Protein AF-A0A518AVU5-F1 (afdb_monomer_lite)

Secondary structure (DSSP, 8-state):
--------SSS--HHHHHTT--TT-EEE-TTSSTT---EEE-EE--HHHHS-HHHHHHHHT--EEEEEEB-TT--SSS--BSS--EEPPHHHHHHHHHHHT-GGG-EE---S-PPPEEEEEEEEETTEEEEEEEETTTTEEEEE-SSS-EEEE-SSSHHHHHHHHHHH-TTTB-SSTT-SB-TTHHHHHHHHHT-

Sequence (195 aa):
MVYFMHPTAAGASTNDAMRFYNESSSVRFAILTGGGNKRFKMKRVSIEQILSGDTIAILSRASEGSCALLDPHDISRTPCLLTEERPLDQAMVRRMSRLLLDDDSWWYVMKQCLPKPTALMTLGSADGWATLRIGMPCSEWRLETDAERQWGFFDPVAGQVREVLKATFPEYASAHAKSLWKAGAISALRAARSR

Foldseek 3Di:
DADDPDPPDPDDQLLVVLVPDDQADWDADPPDDPPDRDTWRKHQDALVRFDPPLRLVFLVQFQWKWKFFFQQPDPDPDTHTLDPIFIADRVLSNLVSVLSNDSSQFIDTPDPDFRGFTMWMWTGDPSGIWIWTAGPPSQWIWIDDPDPIGIGGGPRCSQVVLVRQCVRPVVQQDPDSRHSGDPCSSVVSVVVVVD

Radius of gyration: 16.86 Å; chains: 1; bounding box: 37×40×42 Å

pLDDT: mean 73.97, std 20.89, range [25.22, 96.88]

Structure (mmCIF, N/CA/C/O backbone):
data_AF-A0A518AVU5-F1
#
_entry.id   AF-A0A518AVU5-F1
#
loop_
_atom_site.group_PDB
_atom_site.id
_atom_site.type_symbol
_atom_site.label_atom_id
_atom_site.label_alt_id
_atom_site.label_comp_id
_atom_site.label_asym_id
_atom_site.label_entity_id
_atom_site.label_seq_id
_atom_site.pdbx_PDB_ins_code
_atom_site.Cartn_x
_atom_site.Cartn_y
_atom_site.Cartn_z
_atom_site.occupancy
_atom_site.B_iso_or_equiv
_atom_site.auth_seq_id
_atom_site.auth_comp_id
_atom_site.auth_asym_id
_atom_site.auth_atom_id
_atom_site.pdbx_PDB_model_num
ATOM 1 N N . MET A 1 1 ? 6.406 -25.490 21.373 1.00 27.88 1 MET A N 1
ATOM 2 C CA . MET A 1 1 ? 5.713 -25.786 20.103 1.00 27.88 1 MET A CA 1
ATOM 3 C C . MET A 1 1 ? 6.239 -24.821 19.047 1.00 27.88 1 MET A C 1
ATOM 5 O O . MET A 1 1 ? 6.271 -23.625 19.306 1.00 27.88 1 MET A O 1
ATOM 9 N N . VAL A 1 2 ? 6.809 -25.341 17.959 1.00 25.22 2 VAL A N 1
ATOM 10 C CA . VAL A 1 2 ? 7.471 -24.568 16.894 1.00 25.22 2 VAL A CA 1
ATOM 11 C C . VAL A 1 2 ? 6.487 -24.470 15.737 1.00 25.22 2 VAL A C 1
ATOM 13 O O . VAL A 1 2 ? 6.106 -25.504 15.204 1.00 25.22 2 VAL A O 1
ATOM 16 N N . TYR A 1 3 ? 6.080 -23.262 15.358 1.00 31.98 3 TYR A N 1
ATOM 17 C CA . TYR A 1 3 ? 5.234 -23.059 14.185 1.00 31.98 3 TYR A CA 1
ATOM 18 C C . TYR A 1 3 ? 6.089 -22.512 13.046 1.00 31.98 3 TYR A C 1
ATOM 20 O O . TYR A 1 3 ? 6.727 -21.464 13.167 1.00 31.98 3 TYR A O 1
ATOM 28 N N . PHE A 1 4 ? 6.166 -23.283 11.966 1.00 28.83 4 PHE A N 1
ATOM 29 C CA . PHE A 1 4 ? 6.764 -22.864 10.708 1.00 28.83 4 PHE A CA 1
ATOM 30 C C . PHE A 1 4 ? 5.683 -22.144 9.904 1.00 28.83 4 PHE A C 1
ATOM 32 O O . PHE A 1 4 ? 4.618 -22.716 9.685 1.00 28.83 4 PHE A O 1
ATOM 39 N N . MET A 1 5 ? 5.949 -20.927 9.422 1.00 34.22 5 MET A N 1
ATOM 40 C CA . MET A 1 5 ? 5.129 -20.342 8.358 1.00 34.22 5 MET A CA 1
ATOM 41 C C . MET A 1 5 ? 5.478 -21.040 7.044 1.00 34.22 5 MET A C 1
ATOM 43 O O . MET A 1 5 ? 6.268 -20.553 6.237 1.00 34.22 5 MET A O 1
ATOM 47 N N . HIS A 1 6 ? 4.922 -22.234 6.862 1.00 29.69 6 HIS A N 1
ATOM 48 C CA . HIS A 1 6 ? 4.717 -22.766 5.530 1.00 29.69 6 HIS A CA 1
ATOM 49 C C . HIS A 1 6 ? 3.436 -22.131 4.989 1.00 29.69 6 HIS A C 1
ATOM 51 O O . HIS A 1 6 ? 2.421 -22.182 5.683 1.00 29.69 6 HIS A O 1
ATOM 57 N N . PRO A 1 7 ? 3.441 -21.550 3.777 1.00 31.81 7 PRO A N 1
ATOM 58 C CA . PRO A 1 7 ? 2.195 -21.334 3.063 1.00 31.81 7 PRO A CA 1
ATOM 59 C C . PRO A 1 7 ? 1.600 -22.725 2.841 1.00 31.81 7 PRO A C 1
ATOM 61 O O . PRO A 1 7 ? 2.098 -23.498 2.019 1.00 31.81 7 PRO A O 1
ATOM 64 N N . THR A 1 8 ? 0.620 -23.102 3.658 1.00 31.78 8 THR A N 1
ATOM 65 C CA . THR A 1 8 ? -0.134 -24.328 3.436 1.00 31.78 8 THR A CA 1
ATOM 66 C C . THR A 1 8 ? -0.848 -24.206 2.100 1.00 31.78 8 THR A C 1
ATOM 68 O O . THR A 1 8 ? -1.276 -23.129 1.683 1.00 31.78 8 THR A O 1
ATOM 71 N N . ALA A 1 9 ? -0.866 -25.330 1.394 1.00 33.09 9 ALA A N 1
ATOM 72 C CA . ALA A 1 9 ? -1.431 -25.485 0.072 1.00 33.09 9 ALA A CA 1
ATOM 73 C C . ALA A 1 9 ? -2.802 -24.801 -0.067 1.00 33.09 9 ALA A C 1
ATOM 75 O O . ALA A 1 9 ? -3.629 -24.877 0.834 1.00 33.09 9 ALA A O 1
ATOM 76 N N . ALA A 1 10 ? -2.993 -24.160 -1.221 1.00 34.16 10 ALA A N 1
ATOM 77 C CA . ALA A 1 10 ? -4.267 -23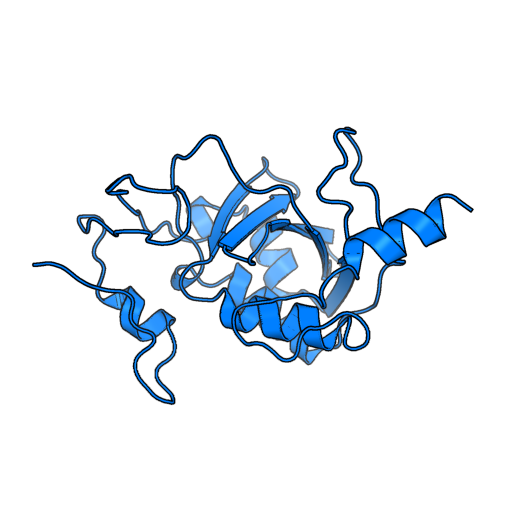.800 -1.839 1.00 34.16 10 ALA A CA 1
ATOM 78 C C . ALA A 1 10 ? -5.433 -23.467 -0.880 1.00 34.16 10 ALA A C 1
ATOM 80 O O . ALA A 1 10 ? -6.212 -24.336 -0.504 1.00 34.16 10 ALA A O 1
ATOM 81 N N . GLY A 1 11 ? -5.626 -22.175 -0.597 1.00 33.34 11 GLY A N 1
ATOM 82 C CA . GLY A 1 11 ? -6.967 -21.641 -0.322 1.00 33.34 11 GLY A CA 1
ATOM 83 C C . GLY A 1 11 ? -7.298 -21.221 1.111 1.00 33.34 11 GLY A C 1
ATOM 84 O O . GLY A 1 11 ? -8.369 -20.658 1.306 1.00 33.34 11 GLY A O 1
ATOM 85 N N . ALA A 1 12 ? -6.416 -21.404 2.095 1.00 34.56 12 ALA A N 1
ATOM 86 C CA . ALA A 1 12 ? -6.589 -20.763 3.403 1.00 34.56 12 ALA A CA 1
ATOM 87 C C . ALA A 1 12 ? -6.005 -19.342 3.367 1.00 34.56 12 ALA A C 1
ATOM 89 O O . ALA A 1 12 ? -4.856 -19.157 2.956 1.00 34.56 12 ALA A O 1
ATOM 90 N N . SER A 1 13 ? -6.779 -18.331 3.776 1.00 41.72 13 SER A N 1
ATOM 91 C CA . SER A 1 13 ? -6.234 -16.980 3.920 1.00 41.72 13 SER A CA 1
ATOM 92 C C . SER A 1 13 ? -5.179 -16.998 5.030 1.00 41.72 13 SER A C 1
ATOM 94 O O . SER A 1 13 ? -5.378 -17.614 6.078 1.00 41.72 13 SER A O 1
ATOM 96 N N . THR A 1 14 ? -4.038 -16.337 4.833 1.00 48.78 14 THR A N 1
ATOM 97 C CA . THR A 1 14 ? -3.005 -16.213 5.877 1.00 48.78 14 THR A CA 1
ATOM 98 C C . THR A 1 14 ? -3.579 -15.622 7.177 1.00 48.78 14 THR A C 1
ATOM 100 O O . THR A 1 14 ? -3.044 -15.879 8.252 1.00 48.78 14 THR A O 1
ATOM 103 N N . ASN A 1 15 ? -4.692 -14.878 7.094 1.00 43.66 15 ASN A N 1
ATOM 104 C CA . ASN A 1 15 ? -5.414 -14.316 8.237 1.00 43.66 15 ASN A CA 1
ATOM 105 C C . ASN A 1 15 ? -5.966 -15.422 9.151 1.00 43.66 15 ASN A C 1
ATOM 107 O O . ASN A 1 15 ? -5.815 -15.331 10.368 1.00 43.66 15 ASN A O 1
ATOM 111 N N . ASP A 1 16 ? -6.508 -16.509 8.593 1.00 42.59 16 ASP A N 1
ATOM 112 C CA . ASP A 1 16 ? -7.039 -17.632 9.382 1.00 42.59 16 ASP A CA 1
ATOM 113 C C . ASP A 1 16 ? -5.928 -18.406 10.099 1.00 42.59 16 ASP A C 1
ATOM 115 O O . ASP A 1 16 ? -6.094 -18.822 11.244 1.00 42.59 16 ASP A O 1
ATOM 119 N N . ALA A 1 17 ? -4.758 -18.540 9.464 1.00 46.03 17 ALA A N 1
ATOM 120 C CA . ALA A 1 17 ? -3.576 -19.126 10.095 1.00 46.03 17 ALA A CA 1
ATOM 121 C C . ALA A 1 17 ? -2.999 -18.224 11.203 1.00 46.03 17 ALA A C 1
ATOM 123 O O . ALA A 1 17 ? -2.410 -18.730 12.160 1.00 46.03 17 ALA A O 1
ATOM 124 N N . MET A 1 18 ? -3.183 -16.901 11.095 1.00 46.00 18 MET A N 1
ATOM 125 C CA . MET A 1 18 ? -2.658 -15.930 12.055 1.00 46.00 18 MET A CA 1
ATOM 126 C C . MET A 1 18 ? -3.557 -15.711 13.282 1.00 46.00 18 MET A C 1
ATOM 128 O O . MET A 1 18 ? -3.042 -15.391 14.354 1.00 46.00 18 MET A O 1
ATOM 132 N N . ARG A 1 19 ? -4.869 -15.977 13.178 1.00 48.00 19 ARG A N 1
ATOM 133 C CA . ARG A 1 19 ? -5.816 -15.951 14.316 1.00 48.00 19 ARG A CA 1
ATOM 134 C C . ARG A 1 19 ? -5.441 -16.900 15.460 1.00 48.00 19 ARG A C 1
ATOM 136 O O . ARG A 1 19 ? -5.867 -16.693 16.592 1.00 48.00 19 ARG A O 1
ATOM 143 N N . PHE A 1 20 ? -4.614 -17.910 15.189 1.00 44.94 20 PHE A N 1
ATOM 144 C CA . PHE A 1 20 ? -4.101 -18.842 16.196 1.00 44.94 20 PHE A CA 1
ATOM 145 C C . PHE A 1 20 ? -2.951 -18.279 17.053 1.00 44.94 20 PHE A C 1
ATOM 147 O O . PHE A 1 20 ? -2.590 -18.899 18.057 1.00 44.94 20 PHE A O 1
ATOM 154 N N . TYR A 1 21 ? -2.375 -17.119 16.712 1.00 48.12 21 TYR A N 1
ATOM 155 C CA . TYR A 1 21 ? -1.306 -16.502 17.503 1.00 48.12 21 TYR A CA 1
ATOM 156 C C . TYR A 1 21 ? -1.877 -15.513 18.533 1.00 48.12 21 TYR A C 1
ATOM 158 O O . TYR A 1 21 ? -2.173 -14.362 18.235 1.00 48.12 21 TYR A O 1
ATOM 166 N N . ASN A 1 22 ? -1.991 -15.969 19.783 1.00 43.22 22 ASN A N 1
ATOM 167 C CA . ASN A 1 22 ? -2.230 -15.138 20.975 1.00 43.22 22 ASN A CA 1
ATOM 168 C C . ASN A 1 22 ? -1.059 -14.143 21.185 1.00 43.22 22 ASN A C 1
ATOM 170 O O . ASN A 1 22 ? 0.076 -14.486 20.847 1.00 43.22 22 ASN A O 1
ATOM 174 N N . GLU A 1 23 ? -1.311 -12.979 21.806 1.00 45.62 23 GLU A N 1
ATOM 175 C CA . GLU A 1 23 ? -0.345 -11.964 22.301 1.00 45.62 23 GLU A CA 1
ATOM 176 C C . GLU A 1 23 ? 0.934 -12.514 22.983 1.00 45.62 23 GLU A C 1
ATOM 178 O O . GLU A 1 23 ? 1.947 -11.823 23.097 1.00 45.62 23 GLU A O 1
ATOM 183 N N . SER A 1 24 ? 0.916 -13.771 23.428 1.00 40.66 24 SER A N 1
ATOM 184 C CA . SER A 1 24 ? 2.040 -14.465 24.073 1.00 40.66 24 SER A CA 1
ATOM 185 C C . SER A 1 24 ? 2.943 -15.248 23.104 1.00 40.66 24 SER A C 1
ATOM 187 O O . SER A 1 24 ? 3.936 -15.852 23.522 1.00 40.66 24 SER A O 1
ATOM 189 N N . SER A 1 25 ? 2.604 -15.292 21.814 1.00 42.94 25 SER A N 1
ATOM 190 C CA . SER A 1 25 ? 3.216 -16.204 20.845 1.00 42.94 25 SER A CA 1
ATOM 191 C C . SER A 1 25 ? 4.491 -15.619 20.239 1.00 42.94 25 SER A C 1
ATOM 193 O O . SER A 1 25 ? 4.508 -14.515 19.699 1.00 42.94 25 SER A O 1
ATOM 195 N N . SER A 1 26 ? 5.589 -16.375 20.301 1.00 42.66 26 SER A N 1
ATOM 196 C CA . SER A 1 26 ? 6.840 -16.000 19.641 1.00 42.66 26 SER A CA 1
ATOM 197 C C . SER A 1 26 ? 6.845 -16.471 18.187 1.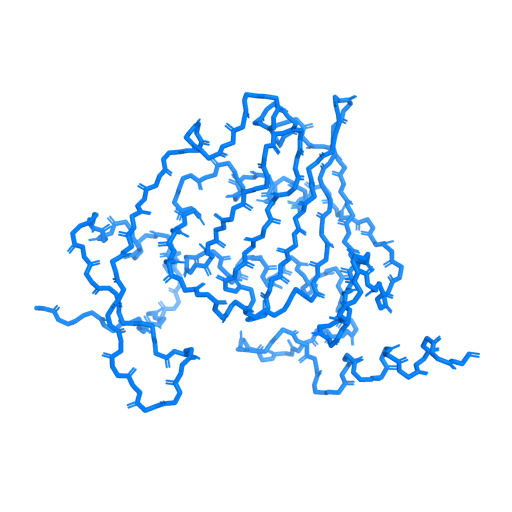00 42.66 26 SER A C 1
ATOM 199 O O . SER A 1 26 ? 6.880 -17.682 17.950 1.00 42.66 26 SER A O 1
ATOM 201 N N . VAL A 1 27 ? 6.881 -15.545 17.228 1.00 46.59 27 VAL A N 1
ATOM 202 C CA . VAL A 1 27 ? 6.947 -15.874 15.794 1.00 46.59 27 VAL A CA 1
ATOM 203 C C . VAL A 1 27 ? 8.402 -15.841 15.315 1.00 46.59 27 VAL A C 1
ATOM 205 O O . VAL A 1 27 ? 9.182 -14.943 15.661 1.00 46.59 27 VAL A O 1
ATOM 208 N N . ARG A 1 28 ? 8.798 -16.859 14.539 1.00 41.88 28 ARG A N 1
ATOM 209 C CA . ARG A 1 28 ? 10.087 -16.901 13.834 1.00 41.88 28 ARG A CA 1
ATOM 210 C C . ARG A 1 28 ? 9.902 -16.335 12.427 1.00 41.88 28 ARG A C 1
ATOM 212 O O . ARG A 1 28 ? 9.379 -17.016 11.553 1.00 41.88 28 ARG A O 1
ATOM 219 N N . PHE A 1 29 ? 10.394 -15.123 12.193 1.00 42.03 29 PHE A N 1
ATOM 220 C CA . PHE A 1 29 ? 10.490 -14.556 10.847 1.00 42.03 29 PHE A CA 1
ATOM 221 C C . PHE A 1 29 ? 11.748 -15.094 10.160 1.00 42.03 29 PHE A C 1
ATOM 223 O O . PHE A 1 29 ? 12.860 -14.676 10.483 1.00 42.03 29 PHE A O 1
ATOM 230 N N . ALA A 1 30 ? 11.589 -16.016 9.212 1.00 37.56 30 ALA A N 1
ATOM 231 C CA . ALA A 1 30 ? 12.717 -16.645 8.520 1.00 37.56 30 ALA A CA 1
ATOM 232 C C . ALA A 1 30 ? 13.380 -15.762 7.439 1.00 37.56 30 ALA A C 1
ATOM 234 O O . ALA A 1 30 ? 14.367 -16.187 6.851 1.00 37.56 30 ALA A O 1
ATOM 235 N N . ILE A 1 31 ? 12.880 -14.551 7.152 1.00 38.34 31 ILE A N 1
ATOM 236 C CA . ILE A 1 31 ? 13.270 -13.828 5.920 1.00 38.34 31 ILE A CA 1
ATOM 237 C C . ILE A 1 31 ? 14.042 -12.518 6.167 1.00 38.34 31 ILE A C 1
ATOM 239 O O . ILE A 1 31 ? 14.544 -11.929 5.220 1.00 38.34 31 ILE A O 1
ATOM 243 N N . LEU A 1 32 ? 14.234 -12.056 7.409 1.00 39.06 32 LEU A N 1
ATOM 244 C CA . LEU A 1 32 ? 14.795 -10.704 7.610 1.00 39.06 32 LEU A CA 1
ATOM 245 C C . LEU A 1 32 ? 16.273 -10.616 8.001 1.00 39.06 32 LEU A C 1
ATOM 247 O O . LEU A 1 32 ? 16.816 -9.519 7.968 1.00 39.06 32 LEU A O 1
ATOM 251 N N . THR A 1 33 ? 16.956 -11.704 8.357 1.00 33.25 33 THR A N 1
ATOM 252 C CA . THR A 1 33 ? 18.397 -11.639 8.662 1.00 33.25 33 THR A CA 1
ATOM 253 C C . THR A 1 33 ? 19.058 -12.989 8.440 1.00 33.25 33 THR A C 1
ATOM 255 O O . THR A 1 33 ? 18.627 -13.976 9.037 1.00 33.25 33 THR A O 1
ATOM 258 N N . GLY A 1 34 ? 20.125 -13.023 7.638 1.00 32.91 34 GLY A N 1
ATOM 259 C CA . GLY A 1 34 ? 20.983 -14.196 7.502 1.00 32.91 34 GLY A CA 1
ATOM 260 C C . GLY A 1 34 ? 21.400 -14.753 8.869 1.00 32.91 34 GLY A C 1
ATOM 261 O O . GLY A 1 34 ? 21.818 -14.009 9.755 1.00 32.91 34 GLY A O 1
ATOM 262 N N . GLY A 1 35 ? 21.223 -16.063 9.047 1.00 32.06 35 GLY A N 1
ATOM 263 C CA . GLY A 1 35 ? 21.853 -16.870 10.099 1.00 32.06 35 GLY A CA 1
ATOM 264 C C . GLY A 1 35 ? 21.384 -16.695 11.550 1.00 32.06 35 GLY A C 1
ATOM 265 O O . GLY A 1 35 ? 21.868 -17.424 12.411 1.00 32.06 35 GLY A O 1
ATOM 266 N N . GLY A 1 36 ? 20.456 -15.785 11.865 1.00 36.69 36 GLY A N 1
ATOM 267 C CA . GLY A 1 36 ? 20.057 -15.502 13.252 1.00 36.69 36 GLY A CA 1
ATOM 268 C C . GLY A 1 36 ? 18.626 -15.918 13.604 1.00 36.69 36 GLY A C 1
ATOM 269 O O . GLY A 1 36 ? 17.671 -15.308 13.129 1.00 36.69 36 GLY A O 1
ATOM 270 N N . ASN A 1 37 ? 18.461 -16.877 14.524 1.00 41.84 37 ASN A N 1
ATOM 271 C CA . ASN A 1 37 ? 17.173 -17.230 15.143 1.00 41.84 37 ASN A CA 1
ATOM 272 C C . ASN A 1 37 ? 16.691 -16.126 16.109 1.00 41.84 37 ASN A C 1
ATOM 274 O O . ASN A 1 37 ? 16.751 -16.286 17.328 1.00 41.84 37 ASN A O 1
ATOM 278 N N . LYS A 1 38 ? 16.198 -14.997 15.589 1.00 43.53 38 LYS A N 1
ATOM 279 C CA . LYS A 1 38 ? 15.569 -13.956 16.420 1.00 43.53 38 LYS A CA 1
ATOM 280 C C . LYS A 1 38 ? 14.073 -14.256 16.581 1.00 43.53 38 LYS A C 1
ATOM 282 O O . LYS A 1 38 ? 13.360 -14.396 15.591 1.00 43.53 38 LYS A O 1
ATOM 287 N N . ARG A 1 39 ? 13.606 -14.390 17.827 1.00 46.78 39 ARG A N 1
ATOM 288 C CA . ARG A 1 39 ? 12.175 -14.493 18.167 1.00 46.78 39 ARG A CA 1
ATOM 289 C C . ARG A 1 39 ? 11.620 -13.090 18.383 1.00 46.78 39 ARG A C 1
ATOM 291 O O . ARG A 1 39 ? 12.225 -12.315 19.119 1.00 46.78 39 ARG A O 1
ATOM 298 N N . PHE A 1 40 ? 10.474 -12.793 17.783 1.00 50.53 40 PHE A N 1
ATOM 299 C CA . PHE A 1 40 ? 9.759 -11.537 18.002 1.00 50.53 40 PHE A CA 1
ATOM 300 C C . PHE A 1 40 ? 8.484 -11.828 18.788 1.00 50.53 40 PHE A C 1
ATOM 302 O O . PHE A 1 40 ? 7.823 -12.837 18.536 1.00 50.53 40 PHE A O 1
ATOM 309 N N . LYS A 1 41 ? 8.171 -10.968 19.762 1.00 53.62 41 LYS A N 1
ATOM 310 C CA . LYS A 1 41 ? 6.838 -10.919 20.363 1.00 53.62 41 LYS A CA 1
ATOM 311 C C . LYS A 1 41 ? 5.992 -10.039 19.458 1.00 53.62 41 LYS A C 1
ATOM 313 O O . LYS A 1 41 ? 6.367 -8.893 19.219 1.00 53.62 41 LYS A O 1
ATOM 318 N N . MET A 1 42 ? 4.920 -10.602 18.928 1.00 58.78 42 MET A N 1
ATOM 319 C CA . MET A 1 42 ? 3.958 -9.872 18.120 1.00 58.78 42 MET A CA 1
ATOM 320 C C . MET A 1 42 ? 2.745 -9.581 18.996 1.00 58.78 42 MET A C 1
ATOM 322 O O . MET A 1 42 ? 2.257 -10.475 19.686 1.00 58.78 42 MET A O 1
ATOM 326 N N . LYS A 1 43 ? 2.292 -8.329 18.996 1.00 64.19 43 LYS A N 1
ATOM 327 C CA . LYS A 1 43 ? 1.083 -7.915 19.704 1.00 64.19 43 LYS A CA 1
ATOM 328 C C . LYS A 1 43 ? 0.069 -7.431 18.675 1.00 64.19 43 LYS A C 1
ATOM 330 O O . LYS A 1 43 ? 0.421 -6.610 17.825 1.00 64.19 43 LYS A O 1
ATOM 335 N N . ARG A 1 44 ? -1.153 -7.954 18.769 1.00 66.25 44 ARG A N 1
ATOM 336 C CA . ARG A 1 44 ? -2.315 -7.421 18.060 1.00 66.25 44 ARG A CA 1
ATOM 337 C C . ARG A 1 44 ? -2.786 -6.165 18.784 1.00 66.25 44 ARG A C 1
ATOM 339 O O . ARG A 1 44 ? -2.777 -6.113 20.012 1.00 66.25 44 ARG A O 1
ATOM 346 N N . VAL A 1 45 ? -3.158 -5.153 18.023 1.00 68.56 45 VAL A N 1
ATOM 347 C CA . VAL A 1 45 ? -3.589 -3.853 18.537 1.00 68.56 45 VAL A CA 1
ATOM 348 C C . VAL A 1 45 ? -4.895 -3.522 17.819 1.00 68.56 45 VAL A C 1
ATOM 350 O O . VAL A 1 45 ? -4.980 -3.783 16.621 1.00 68.56 45 VAL A O 1
ATOM 353 N N . SER A 1 46 ? -5.921 -3.044 18.534 1.00 79.06 46 SER A N 1
ATOM 354 C CA . SER A 1 46 ? -7.179 -2.680 17.862 1.00 79.06 46 SER A CA 1
ATOM 355 C C . SER A 1 46 ? -6.973 -1.427 17.025 1.00 79.06 46 SER A C 1
ATOM 357 O O . SER A 1 46 ? -6.136 -0.582 17.361 1.00 79.06 46 SER A O 1
ATOM 359 N N . ILE A 1 47 ? -7.726 -1.301 15.939 1.00 81.25 47 ILE A N 1
ATOM 360 C CA . ILE A 1 47 ? -7.537 -0.217 14.987 1.00 81.25 47 ILE A CA 1
ATOM 361 C C . ILE A 1 47 ? -7.732 1.162 15.618 1.00 81.25 47 ILE A C 1
ATOM 363 O O . ILE A 1 47 ? -7.013 2.090 15.267 1.00 81.25 47 ILE A O 1
ATOM 367 N N . GLU A 1 48 ? -8.607 1.296 16.615 1.00 84.25 48 GLU A N 1
ATOM 368 C CA . GLU A 1 48 ? -8.853 2.545 17.348 1.00 84.25 48 GLU A CA 1
ATOM 369 C C . GLU A 1 48 ? -7.688 2.950 18.264 1.00 84.25 48 GLU A C 1
ATOM 371 O O . GLU A 1 48 ? -7.591 4.102 18.681 1.00 84.25 48 GLU A O 1
ATOM 376 N N . GLN A 1 49 ? -6.794 2.013 18.593 1.00 78.62 49 GLN A N 1
ATOM 377 C CA . GLN A 1 49 ? -5.547 2.306 19.308 1.00 78.62 49 GLN A CA 1
ATOM 378 C C . GLN A 1 49 ? -4.413 2.708 18.354 1.00 78.62 49 GLN A C 1
ATOM 380 O O . GLN A 1 49 ? -3.372 3.179 18.811 1.00 78.62 49 GLN A O 1
ATOM 385 N N . ILE A 1 50 ? -4.600 2.489 17.049 1.00 76.62 50 ILE A N 1
ATOM 386 C CA . ILE A 1 50 ? -3.620 2.763 15.993 1.00 76.62 50 ILE A CA 1
ATOM 387 C C . ILE A 1 50 ? -3.989 4.053 15.261 1.00 76.62 50 ILE A C 1
ATOM 389 O O . ILE A 1 50 ? -3.133 4.899 15.033 1.00 76.62 50 ILE A O 1
ATOM 393 N N . LEU A 1 51 ? -5.251 4.196 14.865 1.00 83.50 51 LEU A N 1
ATOM 394 C CA . LEU A 1 51 ? -5.739 5.238 13.971 1.00 83.50 51 LEU A CA 1
ATOM 395 C C . LEU A 1 51 ? -6.662 6.207 14.710 1.00 83.50 51 LEU A C 1
ATOM 397 O O . LEU A 1 51 ? -7.446 5.805 15.568 1.00 83.50 51 LEU A O 1
ATOM 401 N N . SER A 1 52 ? -6.598 7.490 14.340 1.00 85.62 52 SER A N 1
ATOM 402 C CA . SER A 1 52 ? -7.566 8.483 14.815 1.00 85.62 52 SER A CA 1
ATOM 403 C C . SER A 1 52 ? -8.966 8.182 14.273 1.00 85.62 52 SER A C 1
ATOM 405 O O . SER A 1 52 ? -9.126 7.540 13.230 1.00 85.62 52 SER A O 1
ATOM 407 N N . GLY A 1 53 ? -9.994 8.692 14.958 1.00 88.25 53 GLY A N 1
ATOM 408 C CA . GLY A 1 53 ? -11.374 8.615 14.469 1.00 88.25 53 GLY A CA 1
ATOM 409 C C . GLY A 1 53 ? -11.532 9.223 13.071 1.00 88.25 53 GLY A C 1
ATOM 410 O O . GLY A 1 53 ? -12.211 8.642 12.226 1.00 88.25 53 GLY A O 1
ATOM 411 N N . ASP A 1 54 ? -10.829 10.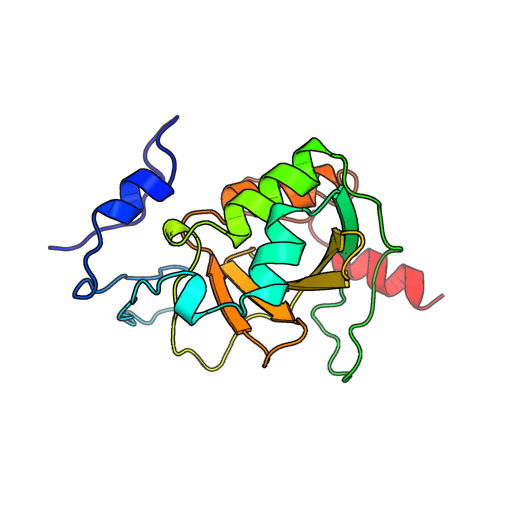323 12.796 1.00 88.69 54 ASP A N 1
ATOM 412 C CA . ASP A 1 54 ? -10.834 10.995 11.494 1.00 88.69 54 ASP A CA 1
ATOM 413 C C . ASP A 1 54 ? -10.177 10.132 10.411 1.00 88.69 54 ASP A C 1
ATOM 415 O O . ASP A 1 54 ? -10.752 9.937 9.339 1.00 88.69 54 ASP A O 1
ATOM 419 N N . THR A 1 55 ? -9.030 9.509 10.703 1.00 88.94 55 THR A N 1
ATOM 420 C CA . THR A 1 55 ? -8.403 8.544 9.790 1.00 88.94 55 THR A CA 1
ATOM 421 C C . THR A 1 55 ? -9.337 7.366 9.487 1.00 88.94 55 THR A C 1
ATOM 423 O O . THR A 1 55 ? -9.473 6.964 8.328 1.00 88.94 55 THR A O 1
ATOM 426 N N . ILE A 1 56 ? -9.996 6.802 10.504 1.00 91.12 56 ILE A N 1
ATOM 427 C CA . ILE A 1 56 ? -10.960 5.705 10.324 1.00 91.12 56 ILE A CA 1
ATOM 428 C C . ILE A 1 56 ? -12.126 6.165 9.434 1.00 91.12 56 ILE A C 1
ATOM 430 O O . ILE A 1 56 ? -12.558 5.434 8.536 1.00 91.12 56 ILE A O 1
ATOM 434 N N . ALA A 1 57 ? -12.611 7.392 9.629 1.00 91.62 57 ALA A N 1
ATOM 435 C CA . ALA A 1 57 ? -13.677 7.979 8.825 1.00 91.62 57 ALA A CA 1
ATOM 436 C C . ALA A 1 57 ? -13.257 8.201 7.358 1.00 91.62 57 ALA A C 1
ATOM 438 O O . ALA A 1 57 ? -14.036 7.895 6.452 1.00 91.62 57 ALA A O 1
ATOM 439 N N . ILE A 1 58 ? -12.021 8.653 7.115 1.00 91.88 58 ILE A N 1
ATOM 440 C CA . ILE A 1 58 ? -11.447 8.787 5.766 1.00 91.88 58 ILE A CA 1
ATOM 441 C C . ILE A 1 58 ? -11.369 7.417 5.090 1.00 91.88 58 ILE A C 1
ATOM 443 O O . ILE A 1 58 ? -11.872 7.238 3.983 1.00 91.88 58 ILE A O 1
ATOM 447 N N . LEU A 1 59 ? -10.774 6.424 5.757 1.00 92.38 59 LEU A N 1
ATOM 448 C CA . LEU A 1 59 ? -10.561 5.096 5.178 1.00 92.38 59 LEU A CA 1
ATOM 449 C C . LEU A 1 59 ? -11.873 4.352 4.911 1.00 92.38 59 LEU A C 1
ATOM 451 O O . LEU A 1 59 ? -12.000 3.687 3.880 1.00 92.38 59 LEU A O 1
ATOM 455 N N . SER A 1 60 ? -12.856 4.480 5.808 1.00 94.38 60 SER A N 1
ATOM 456 C CA . SER A 1 60 ? -14.171 3.835 5.669 1.00 94.38 60 SER A CA 1
ATOM 457 C C . SER A 1 60 ? -15.017 4.440 4.547 1.00 94.38 60 SER A C 1
ATOM 459 O O . SER A 1 60 ? -15.839 3.735 3.959 1.00 94.38 60 SER A O 1
ATOM 461 N N . ARG A 1 61 ? -14.783 5.715 4.215 1.00 95.56 61 ARG A N 1
ATOM 462 C CA . ARG A 1 61 ? -15.458 6.447 3.132 1.00 95.56 61 ARG A CA 1
ATOM 463 C C . ARG A 1 61 ? -14.579 6.648 1.900 1.00 95.56 61 ARG A C 1
ATOM 465 O O . ARG A 1 61 ? -14.969 7.388 0.996 1.00 95.56 61 ARG A O 1
ATOM 472 N N . ALA A 1 62 ? -13.413 6.007 1.849 1.00 95.38 62 ALA A N 1
ATOM 473 C CA . ALA A 1 62 ? -12.486 6.196 0.750 1.00 95.38 62 ALA A CA 1
ATOM 474 C C . ALA A 1 62 ? -13.138 5.782 -0.575 1.00 95.38 62 ALA A C 1
ATOM 476 O O . ALA A 1 62 ? -13.682 4.682 -0.713 1.00 95.38 62 ALA A O 1
ATOM 477 N N . SER A 1 63 ? -13.084 6.688 -1.544 1.00 95.94 63 SER A N 1
ATOM 478 C CA . SER A 1 63 ? -13.706 6.537 -2.863 1.00 95.94 63 SER A CA 1
ATOM 479 C C . SER A 1 63 ? -12.731 6.797 -4.004 1.00 95.94 63 SER A C 1
ATOM 481 O O . SER A 1 63 ? -13.041 6.520 -5.159 1.00 95.94 63 SER A O 1
ATOM 483 N N . GLU A 1 64 ? -11.535 7.270 -3.683 1.00 96.38 64 GLU A N 1
ATOM 484 C CA . GLU A 1 64 ? -10.457 7.515 -4.622 1.00 96.38 64 GLU A CA 1
ATOM 485 C C . GLU A 1 64 ? -9.139 7.025 -4.032 1.00 96.38 64 GLU A C 1
ATOM 487 O O . GLU A 1 64 ? -8.995 6.831 -2.822 1.00 96.38 64 GLU A O 1
ATOM 492 N N . GLY A 1 65 ? -8.171 6.784 -4.903 1.00 96.25 65 GLY A N 1
ATOM 493 C CA . GLY A 1 65 ? -6.835 6.432 -4.475 1.00 96.25 65 GLY A CA 1
ATOM 494 C C . GLY A 1 65 ? -5.860 6.433 -5.630 1.00 96.25 65 GLY A C 1
ATOM 495 O O . GLY A 1 65 ? -6.239 6.209 -6.783 1.00 96.25 65 GLY A O 1
ATOM 496 N N . SER A 1 66 ? -4.598 6.674 -5.311 1.00 96.88 66 SER A N 1
ATOM 497 C CA . SER A 1 66 ? -3.506 6.612 -6.269 1.00 96.88 66 SER A CA 1
ATOM 498 C C . SER A 1 66 ? -2.368 5.753 -5.737 1.00 96.88 66 SER A C 1
ATOM 500 O O . SER A 1 66 ? -2.277 5.458 -4.543 1.00 96.88 66 SER A O 1
ATOM 502 N N . CYS A 1 67 ? -1.497 5.299 -6.630 1.00 96.12 67 CYS A N 1
ATOM 503 C CA . CYS A 1 67 ? -0.270 4.627 -6.247 1.00 96.12 67 CYS A CA 1
ATOM 504 C C . CYS A 1 67 ? 0.880 5.018 -7.170 1.00 96.12 67 CYS A C 1
ATOM 506 O O . CYS A 1 67 ? 0.706 5.141 -8.381 1.00 96.12 67 CYS A O 1
ATOM 508 N N . ALA A 1 68 ? 2.066 5.182 -6.595 1.00 95.12 68 ALA A N 1
ATOM 509 C CA . ALA A 1 68 ? 3.311 5.434 -7.302 1.00 95.12 68 ALA A CA 1
ATOM 510 C C . ALA A 1 68 ? 4.424 4.543 -6.754 1.00 95.12 68 ALA A C 1
ATOM 512 O O . ALA A 1 68 ? 4.446 4.195 -5.570 1.00 95.12 68 ALA A O 1
ATOM 513 N N . LEU A 1 69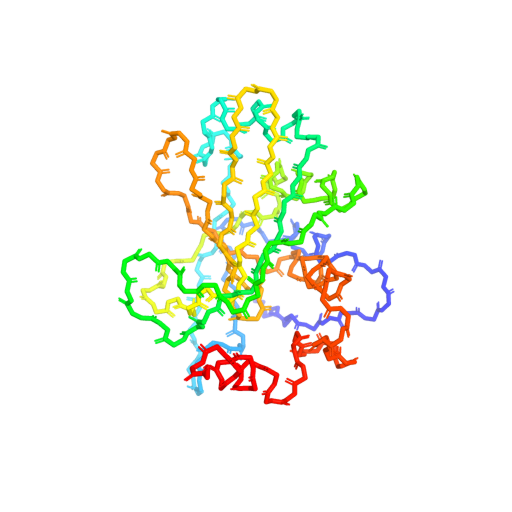 ? 5.384 4.199 -7.610 1.00 93.56 69 LEU A N 1
ATOM 514 C CA . LEU A 1 69 ? 6.609 3.541 -7.171 1.00 93.56 69 LEU A CA 1
ATOM 515 C C . LEU A 1 69 ? 7.581 4.578 -6.612 1.00 93.56 69 LEU A C 1
ATOM 517 O O . LEU A 1 69 ? 7.674 5.689 -7.121 1.00 93.56 69 LEU A O 1
ATOM 521 N N . LEU A 1 70 ? 8.319 4.206 -5.574 1.00 91.75 70 LEU A N 1
ATOM 522 C CA . LEU A 1 70 ? 9.331 5.027 -4.911 1.00 91.75 70 LEU A CA 1
ATOM 523 C C . LEU A 1 70 ? 10.725 4.461 -5.164 1.00 91.75 70 LEU A C 1
ATOM 525 O O . LEU A 1 70 ? 10.874 3.249 -5.328 1.00 91.75 70 LEU A O 1
ATOM 529 N N . ASP A 1 71 ? 11.748 5.317 -5.137 1.00 89.00 71 ASP A N 1
ATOM 530 C CA . ASP A 1 71 ? 13.140 4.870 -5.128 1.00 89.00 71 ASP A CA 1
ATOM 531 C C . ASP A 1 71 ? 13.511 4.367 -3.723 1.00 89.00 71 ASP A C 1
ATOM 533 O O . ASP A 1 71 ? 13.702 5.181 -2.813 1.00 89.00 71 ASP A O 1
ATOM 537 N N . PRO A 1 72 ? 13.684 3.046 -3.516 1.00 84.31 72 PRO A N 1
ATOM 538 C CA . PRO A 1 72 ? 14.113 2.529 -2.225 1.00 84.31 72 PRO A CA 1
ATOM 539 C C . PRO A 1 72 ? 15.530 2.948 -1.860 1.00 84.31 72 PRO A C 1
ATOM 541 O O . PRO A 1 72 ? 15.945 2.682 -0.745 1.00 84.31 72 PRO A O 1
ATOM 544 N N . HIS A 1 73 ? 16.326 3.529 -2.754 1.00 83.06 73 HIS A N 1
ATOM 545 C CA . HIS A 1 73 ? 17.665 4.006 -2.416 1.00 83.06 73 HIS A CA 1
ATOM 546 C C . HIS A 1 73 ? 17.694 5.480 -2.042 1.00 83.06 73 HIS A C 1
ATOM 548 O O . HIS A 1 73 ? 18.708 5.923 -1.498 1.00 83.06 73 HIS A O 1
ATOM 554 N N . ASP A 1 74 ? 16.589 6.201 -2.228 1.00 81.44 74 ASP A N 1
ATOM 555 C CA . ASP A 1 74 ? 16.504 7.594 -1.828 1.00 81.44 74 ASP A CA 1
ATOM 556 C C . ASP A 1 74 ? 16.690 7.739 -0.304 1.00 81.44 74 ASP A C 1
ATOM 558 O O . ASP A 1 74 ? 16.315 6.879 0.508 1.00 81.44 74 ASP A O 1
ATOM 562 N N . ILE A 1 75 ? 17.389 8.804 0.073 1.00 74.06 75 ILE A N 1
ATOM 563 C CA . ILE A 1 75 ? 17.666 9.209 1.458 1.00 74.06 75 ILE A CA 1
ATOM 564 C C . ILE A 1 75 ? 17.090 10.594 1.758 1.00 74.06 75 ILE A C 1
ATOM 566 O O . ILE A 1 75 ? 17.259 11.105 2.866 1.00 74.06 75 ILE A O 1
ATOM 570 N N . SER A 1 76 ? 16.441 11.217 0.774 1.00 76.88 76 SER A N 1
ATOM 571 C CA . SER A 1 76 ? 15.843 12.529 0.927 1.00 76.88 76 SER A CA 1
ATOM 572 C C . SER A 1 76 ? 14.639 12.493 1.881 1.00 76.88 76 SER A C 1
ATOM 574 O O . SER A 1 76 ? 14.056 11.445 2.177 1.00 76.88 76 SER A O 1
ATOM 576 N N . ARG A 1 77 ? 14.268 13.668 2.402 1.00 69.62 77 ARG A N 1
ATOM 577 C CA . ARG A 1 77 ? 13.091 13.809 3.276 1.00 69.62 77 ARG A CA 1
ATOM 578 C C . ARG A 1 77 ? 11.777 13.603 2.514 1.00 69.62 77 ARG A C 1
ATOM 580 O O . ARG A 1 77 ? 10.802 13.156 3.118 1.00 69.62 77 ARG A O 1
ATOM 587 N N . THR A 1 78 ? 11.765 13.902 1.217 1.00 76.69 78 THR A N 1
ATOM 588 C CA . THR A 1 78 ? 10.584 13.842 0.351 1.00 76.69 78 THR A CA 1
ATOM 589 C C . THR A 1 78 ? 10.732 12.668 -0.610 1.00 76.69 78 THR A C 1
ATOM 591 O O . THR A 1 78 ? 11.591 12.737 -1.480 1.00 76.69 78 THR A O 1
ATOM 594 N N . PRO A 1 79 ? 9.919 11.605 -0.496 1.00 79.38 79 PRO A N 1
ATOM 595 C CA . PRO A 1 79 ? 10.114 10.391 -1.284 1.00 79.38 79 PRO A CA 1
ATOM 596 C C . PRO A 1 79 ? 10.248 10.653 -2.789 1.00 79.38 79 PRO A C 1
ATOM 598 O O . PRO A 1 79 ? 9.376 11.260 -3.410 1.00 79.38 79 PRO A O 1
ATOM 601 N N . CYS A 1 80 ? 11.328 10.155 -3.388 1.00 87.12 80 CYS A N 1
ATOM 602 C CA . CYS A 1 80 ? 11.520 10.207 -4.831 1.00 87.12 80 CYS A CA 1
ATOM 603 C C . CYS A 1 80 ? 10.597 9.207 -5.551 1.00 87.12 80 CYS A C 1
ATOM 605 O O . CYS A 1 80 ? 10.797 7.994 -5.463 1.00 87.12 80 CYS A O 1
ATOM 607 N N . LEU A 1 81 ? 9.599 9.716 -6.281 1.00 91.38 81 LEU A N 1
ATOM 608 C CA . LEU A 1 81 ? 8.709 8.916 -7.132 1.00 91.38 81 LEU A CA 1
ATOM 609 C C . LEU A 1 81 ? 9.429 8.410 -8.398 1.00 91.38 81 LEU A C 1
ATOM 611 O O . LEU A 1 81 ? 9.969 9.185 -9.180 1.00 91.38 81 LEU A O 1
ATOM 615 N N . LEU A 1 82 ? 9.427 7.111 -8.650 1.00 91.75 82 LEU A N 1
ATOM 616 C CA . LEU A 1 82 ? 9.968 6.515 -9.876 1.00 91.75 82 LEU A CA 1
ATOM 617 C C . LEU A 1 82 ? 8.965 6.459 -11.025 1.00 91.75 82 LEU A C 1
ATOM 619 O O . LEU A 1 82 ? 9.361 6.282 -12.174 1.00 91.75 82 LEU A O 1
ATOM 623 N N . THR A 1 83 ? 7.682 6.593 -10.717 1.00 92.69 83 THR A N 1
ATOM 624 C CA . THR A 1 83 ? 6.595 6.645 -11.692 1.00 92.69 83 THR A CA 1
ATOM 625 C C . THR A 1 83 ? 5.693 7.824 -11.372 1.00 92.69 83 THR A C 1
ATOM 627 O O . THR A 1 83 ? 5.660 8.288 -10.232 1.00 92.69 83 THR A O 1
ATOM 630 N N . GLU A 1 84 ? 4.905 8.258 -12.350 1.00 92.44 84 GLU A N 1
ATOM 631 C CA . GLU A 1 84 ? 3.720 9.063 -12.060 1.00 92.44 84 GLU A CA 1
ATOM 632 C C . GLU A 1 84 ? 2.744 8.283 -11.168 1.00 92.44 84 GLU A C 1
ATOM 634 O O . GLU A 1 84 ? 2.778 7.043 -11.103 1.00 92.44 84 GLU A O 1
ATOM 639 N N . GLU A 1 85 ? 1.884 9.022 -10.473 1.00 93.94 85 GLU A N 1
ATOM 640 C CA . GLU A 1 85 ? 0.787 8.440 -9.716 1.00 93.94 85 GLU A CA 1
ATOM 641 C C . GLU A 1 85 ? -0.248 7.839 -10.663 1.00 93.94 85 GLU A C 1
ATOM 643 O O . GLU A 1 85 ? -0.712 8.477 -11.607 1.00 93.94 85 GLU A O 1
ATOM 648 N N . ARG A 1 86 ? -0.621 6.589 -10.398 1.00 95.50 86 ARG A N 1
ATOM 649 C CA . ARG A 1 86 ? -1.664 5.883 -11.135 1.00 95.50 86 ARG A CA 1
ATOM 650 C C . ARG A 1 86 ? -2.919 5.780 -10.295 1.00 95.50 86 ARG A C 1
ATOM 652 O O . ARG A 1 86 ? -2.806 5.391 -9.132 1.00 95.50 86 ARG A O 1
ATOM 659 N N . PRO A 1 87 ? -4.100 6.056 -10.865 1.00 96.25 87 PRO A N 1
ATOM 660 C CA . PRO A 1 87 ? -5.346 5.853 -10.151 1.00 96.25 87 PRO A CA 1
ATOM 661 C C . PRO A 1 87 ? -5.544 4.365 -9.852 1.00 96.25 87 PRO A C 1
ATOM 663 O O . PRO A 1 87 ? -5.272 3.497 -10.686 1.00 96.25 87 PRO A O 1
ATOM 666 N N . LEU A 1 88 ? -6.032 4.079 -8.652 1.00 95.50 88 LEU A N 1
ATOM 667 C CA . LEU A 1 88 ? -6.522 2.763 -8.274 1.00 95.50 88 LEU A CA 1
ATOM 668 C C . LEU A 1 88 ? -7.968 2.612 -8.738 1.00 95.50 88 LEU A C 1
ATOM 670 O O . LEU A 1 88 ? -8.761 3.549 -8.654 1.00 95.50 88 LEU A O 1
ATOM 674 N N . ASP A 1 89 ? -8.339 1.416 -9.191 1.00 94.81 89 ASP A N 1
ATOM 675 C CA . ASP A 1 89 ? -9.747 1.135 -9.446 1.00 94.81 89 ASP A CA 1
ATOM 676 C C . ASP A 1 89 ? -10.550 1.041 -8.131 1.00 94.81 89 ASP A C 1
ATOM 678 O O . ASP A 1 89 ? -10.015 0.843 -7.036 1.00 94.81 89 ASP A O 1
ATOM 682 N N . GLN A 1 90 ? -11.876 1.142 -8.239 1.00 93.88 90 GLN A N 1
ATOM 683 C CA . GLN A 1 90 ? -12.773 1.106 -7.080 1.00 93.88 90 GLN A CA 1
ATOM 684 C C . GLN A 1 90 ? -12.730 -0.216 -6.295 1.00 93.88 90 GLN A C 1
ATOM 686 O O . GLN A 1 90 ? -13.074 -0.260 -5.110 1.00 93.88 90 GLN A O 1
ATOM 691 N N . ALA A 1 91 ? -12.372 -1.335 -6.929 1.00 94.06 91 ALA A N 1
ATOM 692 C CA . ALA A 1 91 ? -12.220 -2.603 -6.223 1.00 94.06 91 ALA A CA 1
ATOM 693 C C . ALA A 1 91 ? -10.934 -2.608 -5.382 1.00 94.06 91 ALA A C 1
ATOM 695 O O . ALA A 1 91 ? -10.967 -3.061 -4.237 1.00 94.06 91 ALA A O 1
ATOM 696 N N . MET A 1 92 ? -9.841 -2.049 -5.905 1.00 94.94 92 MET A N 1
ATOM 697 C CA . MET A 1 92 ? -8.564 -1.881 -5.213 1.00 94.94 92 MET A CA 1
ATOM 698 C C . MET A 1 92 ? -8.674 -0.902 -4.048 1.00 94.94 92 MET A C 1
ATOM 700 O O . MET A 1 92 ? -8.229 -1.249 -2.955 1.00 94.94 92 MET A O 1
ATOM 704 N N . VAL A 1 93 ? -9.319 0.256 -4.240 1.00 95.75 93 VAL A N 1
ATOM 705 C CA . VAL A 1 93 ? -9.576 1.229 -3.158 1.00 95.75 93 VAL A CA 1
ATOM 706 C C . VAL A 1 93 ? -10.319 0.545 -2.011 1.00 95.75 93 VAL A C 1
ATOM 708 O O . VAL A 1 93 ? -9.815 0.485 -0.892 1.00 95.75 93 VAL A O 1
ATOM 711 N N . ARG A 1 94 ? -11.459 -0.099 -2.300 1.00 94.31 94 ARG A N 1
ATOM 712 C CA . ARG A 1 94 ? -12.245 -0.816 -1.279 1.00 94.31 94 ARG A CA 1
ATOM 713 C C . ARG A 1 94 ? -11.468 -1.948 -0.618 1.00 94.31 94 ARG A C 1
ATOM 715 O O . ARG A 1 94 ? -11.622 -2.170 0.582 1.00 94.31 94 ARG A O 1
ATOM 722 N N . ARG A 1 95 ? -10.655 -2.683 -1.382 1.00 92.56 95 ARG A N 1
ATOM 723 C CA . ARG A 1 95 ? -9.805 -3.747 -0.840 1.00 92.56 95 ARG A CA 1
ATOM 724 C C . ARG A 1 95 ? -8.795 -3.168 0.143 1.00 92.56 95 ARG A C 1
ATOM 726 O O . ARG A 1 95 ? -8.722 -3.656 1.262 1.00 92.56 95 ARG A O 1
ATOM 733 N N . MET A 1 96 ? -8.072 -2.123 -0.243 1.00 92.44 96 MET A N 1
ATOM 734 C CA . MET A 1 96 ? -7.055 -1.501 0.603 1.00 92.44 96 MET A CA 1
ATOM 735 C C . MET A 1 96 ? -7.656 -0.848 1.849 1.00 92.44 96 MET A C 1
ATOM 737 O O . MET A 1 96 ? -7.127 -1.067 2.935 1.00 92.44 96 MET A O 1
ATOM 741 N N . SER A 1 97 ? -8.796 -0.161 1.735 1.00 92.94 97 SER A N 1
ATOM 742 C CA . SER A 1 97 ? -9.527 0.362 2.897 1.00 92.94 97 SER A CA 1
ATOM 743 C C . SER A 1 97 ? -9.918 -0.732 3.884 1.00 92.94 97 SER A C 1
ATOM 745 O O . SER A 1 97 ? -9.702 -0.578 5.081 1.00 92.94 97 SER A O 1
ATOM 747 N N . ARG A 1 98 ? -10.446 -1.865 3.398 1.00 92.06 98 ARG A N 1
ATOM 748 C CA . ARG A 1 98 ? -10.791 -3.000 4.271 1.00 92.06 98 ARG A CA 1
ATOM 749 C C . ARG A 1 98 ? -9.571 -3.568 4.984 1.00 92.06 98 ARG A C 1
ATOM 751 O O . ARG A 1 98 ? -9.682 -3.888 6.154 1.00 92.06 98 ARG A O 1
ATOM 758 N N . LEU A 1 99 ? -8.429 -3.674 4.302 1.00 89.50 99 LEU A N 1
ATOM 759 C CA . LEU A 1 99 ? -7.189 -4.150 4.925 1.00 89.50 99 LEU A CA 1
ATOM 760 C C . LEU A 1 99 ? -6.674 -3.175 5.979 1.00 89.50 99 LEU A C 1
ATOM 762 O O . LEU A 1 99 ? -6.249 -3.594 7.046 1.00 89.50 99 LEU A O 1
ATOM 766 N N . LEU A 1 100 ? -6.724 -1.874 5.698 1.00 88.06 100 LEU A N 1
ATOM 767 C CA . LEU A 1 100 ? -6.279 -0.851 6.640 1.00 88.06 100 LEU A CA 1
ATOM 768 C C . LEU A 1 100 ? -7.182 -0.742 7.869 1.00 88.06 100 LEU A C 1
ATOM 770 O O . LEU A 1 100 ? -6.691 -0.347 8.915 1.00 88.06 100 LEU A O 1
ATOM 774 N N . LEU A 1 101 ? -8.461 -1.096 7.757 1.00 89.38 101 LEU A N 1
ATOM 775 C CA . LEU A 1 101 ? -9.419 -1.090 8.866 1.00 89.38 101 LEU A CA 1
ATOM 776 C C . LEU A 1 101 ? -9.526 -2.436 9.599 1.00 89.38 101 LEU A C 1
ATOM 778 O O . LEU A 1 101 ? -10.284 -2.546 10.557 1.00 89.38 101 LEU A O 1
ATOM 782 N N . ASP A 1 102 ? -8.810 -3.463 9.145 1.00 86.25 102 ASP A N 1
ATOM 783 C CA . ASP A 1 102 ? -8.839 -4.789 9.752 1.00 86.25 102 ASP A CA 1
ATOM 784 C C . ASP A 1 102 ? -7.729 -4.922 10.798 1.00 86.25 102 ASP A C 1
ATOM 786 O O . ASP A 1 102 ? -6.546 -4.962 10.458 1.00 86.25 102 ASP A O 1
ATOM 790 N N . ASP A 1 103 ? -8.107 -5.054 12.069 1.00 83.19 103 ASP A N 1
ATOM 791 C CA . ASP A 1 103 ? -7.204 -5.360 13.183 1.00 83.19 103 ASP A CA 1
ATOM 792 C C . ASP A 1 103 ? -6.259 -6.536 12.889 1.00 83.19 103 ASP A C 1
ATOM 794 O O . ASP A 1 103 ? -5.098 -6.520 13.302 1.00 83.19 103 ASP A O 1
ATOM 798 N N . ASP A 1 104 ? -6.740 -7.567 12.176 1.00 77.44 104 ASP A N 1
ATOM 799 C CA . ASP A 1 104 ? -5.935 -8.749 11.842 1.00 77.44 104 ASP A CA 1
ATOM 800 C C . ASP A 1 104 ? -4.787 -8.400 10.870 1.00 77.44 104 ASP A C 1
ATOM 802 O O . ASP A 1 104 ? -3.814 -9.156 10.770 1.00 77.44 104 ASP A O 1
ATOM 806 N N . SER A 1 105 ? -4.858 -7.249 10.192 1.00 78.75 105 SER A N 1
ATOM 807 C CA . SER A 1 105 ? -3.827 -6.743 9.277 1.00 78.75 105 SER A CA 1
ATOM 808 C C . SER A 1 105 ? -2.714 -5.959 9.978 1.00 78.75 105 SER A C 1
ATOM 810 O O . SER A 1 105 ? -1.652 -5.768 9.377 1.00 78.75 105 SER A O 1
ATOM 812 N N . TRP A 1 106 ? -2.905 -5.545 11.236 1.00 77.81 106 TRP A N 1
ATOM 813 C CA . TRP A 1 106 ? -1.947 -4.718 11.972 1.00 77.81 106 TRP A CA 1
ATOM 814 C C . TRP A 1 106 ? -1.162 -5.507 13.015 1.00 77.81 106 TRP A C 1
ATOM 816 O O . TRP A 1 106 ? -1.676 -5.939 14.046 1.00 77.81 106 TRP A O 1
ATOM 826 N N . TRP A 1 107 ? 0.144 -5.625 12.776 1.00 72.12 107 TRP A N 1
ATOM 827 C CA . TRP A 1 107 ? 1.069 -6.242 13.719 1.00 72.12 107 TRP A CA 1
ATOM 828 C C . TRP A 1 107 ? 2.283 -5.355 13.966 1.00 72.12 107 TRP A C 1
ATOM 830 O O . TRP A 1 107 ? 2.861 -4.796 13.037 1.00 72.12 107 TRP A O 1
ATOM 840 N N . TYR A 1 108 ? 2.718 -5.257 15.220 1.00 64.44 108 TYR A N 1
ATOM 841 C CA . TYR A 1 108 ? 3.884 -4.456 15.590 1.00 64.44 108 TYR A CA 1
ATOM 842 C C . TYR A 1 108 ? 5.105 -5.335 15.854 1.00 64.44 108 TYR A C 1
ATOM 844 O O . TYR A 1 108 ? 5.058 -6.277 16.648 1.00 64.44 108 TYR A O 1
ATOM 852 N N . VAL A 1 109 ? 6.233 -4.986 15.228 1.00 58.25 109 VAL A N 1
ATOM 853 C CA . VAL A 1 109 ? 7.550 -5.547 15.545 1.00 58.25 109 VAL A CA 1
ATOM 854 C C . VAL A 1 109 ? 8.509 -4.406 15.875 1.00 58.25 109 VAL A C 1
ATOM 856 O O . VAL A 1 109 ? 8.761 -3.525 15.061 1.00 58.25 109 VAL A O 1
ATOM 859 N N . MET A 1 110 ? 9.104 -4.438 17.067 1.00 52.47 110 MET A N 1
ATOM 860 C CA . MET A 1 110 ? 10.120 -3.462 17.482 1.00 52.47 110 MET A CA 1
ATOM 861 C C . MET A 1 110 ? 11.481 -3.751 16.823 1.00 52.47 110 MET A C 1
ATOM 863 O O . MET A 1 110 ? 12.423 -4.200 17.478 1.00 52.47 110 MET A O 1
ATOM 867 N N . LYS A 1 111 ? 11.602 -3.542 15.509 1.00 52.16 111 LYS A N 1
ATOM 868 C CA . LYS A 1 111 ? 12.888 -3.585 14.796 1.00 52.16 111 LYS A CA 1
ATOM 869 C C . LYS A 1 111 ? 13.210 -2.220 14.192 1.00 52.16 111 LYS A C 1
ATOM 871 O O . LYS A 1 111 ? 12.394 -1.645 13.491 1.00 52.16 111 LYS A O 1
ATOM 876 N N . GLN A 1 112 ? 14.435 -1.749 14.429 1.00 43.47 112 GLN A N 1
ATOM 877 C CA . GLN A 1 112 ? 14.939 -0.439 13.988 1.00 43.47 112 GLN A CA 1
ATOM 878 C C . GLN A 1 112 ? 15.470 -0.412 12.538 1.00 43.47 112 GLN A C 1
ATOM 880 O O . GLN A 1 112 ? 15.810 0.653 12.036 1.00 43.47 112 GLN A O 1
ATOM 885 N N . CYS A 1 113 ? 15.547 -1.555 11.846 1.00 53.41 113 CYS A N 1
ATOM 886 C CA . CYS A 1 113 ? 16.119 -1.662 10.495 1.00 53.41 113 CYS A CA 1
ATOM 887 C C . CYS A 1 113 ? 15.054 -2.082 9.476 1.00 53.41 113 CYS A C 1
ATOM 889 O O . CYS A 1 113 ? 15.113 -3.176 8.915 1.00 53.41 113 CYS A O 1
ATOM 891 N N . LEU A 1 114 ? 14.048 -1.230 9.316 1.00 55.78 114 LEU A N 1
ATOM 892 C CA . LEU A 1 114 ? 12.930 -1.440 8.403 1.00 55.78 114 LEU A CA 1
ATOM 893 C C . LEU A 1 114 ? 13.375 -1.276 6.937 1.00 55.78 114 LEU A C 1
ATOM 895 O O . LEU A 1 114 ? 14.103 -0.316 6.646 1.00 55.78 114 LEU A O 1
ATOM 899 N N . PRO A 1 115 ? 13.025 -2.196 6.015 1.00 63.25 115 PRO A N 1
ATOM 900 C CA . PRO A 1 115 ? 13.238 -1.996 4.587 1.00 63.25 115 PRO A CA 1
ATOM 901 C C . PRO A 1 115 ? 12.692 -0.653 4.094 1.00 63.25 115 PRO A C 1
ATOM 903 O O . PRO A 1 115 ? 11.633 -0.191 4.487 1.00 63.25 115 PRO A O 1
ATOM 906 N N . LYS A 1 116 ? 13.413 0.001 3.186 1.00 74.81 116 LYS A N 1
ATOM 907 C CA . LYS A 1 116 ? 12.972 1.290 2.648 1.00 74.81 116 LYS A CA 1
ATOM 908 C C . LYS A 1 116 ? 11.688 1.130 1.807 1.00 74.81 116 LYS A C 1
ATOM 910 O O . LYS A 1 116 ? 11.524 0.103 1.136 1.00 74.81 116 LYS A O 1
ATOM 915 N N . PRO A 1 117 ? 10.778 2.124 1.830 1.00 82.62 117 PRO A N 1
ATOM 916 C CA . PRO A 1 117 ? 9.536 2.065 1.073 1.00 82.62 117 PRO A CA 1
ATOM 917 C C . PRO A 1 117 ? 9.810 2.047 -0.433 1.00 82.62 117 PRO A C 1
ATOM 919 O O . PRO A 1 117 ? 10.737 2.690 -0.917 1.00 82.62 117 PRO A O 1
ATOM 922 N N . THR A 1 118 ? 8.989 1.302 -1.167 1.00 86.69 118 THR A N 1
ATOM 923 C CA . THR A 1 118 ? 9.068 1.167 -2.638 1.00 86.69 118 THR A CA 1
ATOM 924 C C . THR A 1 118 ? 7.782 1.530 -3.349 1.00 86.69 118 THR A C 1
ATOM 926 O O . THR A 1 118 ? 7.778 1.639 -4.570 1.00 86.69 118 THR A O 1
ATOM 929 N N . ALA A 1 119 ? 6.698 1.704 -2.602 1.00 90.50 119 ALA A N 1
ATOM 930 C CA . ALA A 1 119 ? 5.447 2.199 -3.131 1.00 90.50 119 ALA A CA 1
ATOM 931 C C . ALA A 1 119 ? 4.853 3.214 -2.157 1.00 90.50 119 ALA A C 1
ATOM 933 O O . ALA A 1 119 ? 4.963 3.063 -0.935 1.00 90.50 119 ALA A O 1
ATOM 934 N N . LEU A 1 120 ? 4.244 4.239 -2.734 1.00 92.44 120 LEU A N 1
ATOM 935 C CA . LEU A 1 120 ? 3.369 5.193 -2.081 1.00 92.44 120 LEU A CA 1
ATOM 936 C C . LEU A 1 120 ? 1.959 4.895 -2.570 1.00 92.44 120 LEU A C 1
ATOM 938 O O . LEU A 1 120 ? 1.756 4.725 -3.769 1.00 92.44 120 LEU A O 1
ATOM 942 N N . MET A 1 121 ? 1.003 4.817 -1.664 1.00 93.50 121 MET A N 1
ATOM 943 C CA . MET A 1 121 ? -0.404 4.682 -1.992 1.00 93.50 121 MET A CA 1
ATOM 944 C C . MET A 1 121 ? -1.182 5.732 -1.221 1.00 93.50 121 MET A C 1
ATOM 946 O O . MET A 1 121 ? -0.933 5.925 -0.038 1.00 93.50 121 MET A O 1
ATOM 950 N N . THR A 1 122 ? -2.116 6.399 -1.871 1.00 93.88 122 THR A N 1
ATOM 951 C CA . THR A 1 122 ? -3.024 7.344 -1.230 1.00 93.88 122 THR A CA 1
ATOM 952 C C . THR A 1 122 ? -4.435 6.788 -1.328 1.00 93.88 122 THR A C 1
ATOM 954 O O . THR A 1 122 ? -4.798 6.170 -2.329 1.00 93.88 122 THR A O 1
ATOM 957 N N . LEU A 1 123 ? -5.219 6.966 -0.273 1.00 94.75 123 LEU A N 1
ATOM 958 C CA . LEU A 1 123 ? -6.653 6.700 -0.268 1.00 94.75 123 LEU A CA 1
ATOM 959 C C . LEU A 1 123 ? -7.354 7.968 0.200 1.00 94.75 123 LEU A C 1
ATOM 961 O O . LEU A 1 123 ? -6.965 8.541 1.219 1.00 94.75 123 LEU A O 1
ATOM 965 N N . GLY A 1 124 ? -8.351 8.408 -0.556 1.00 92.62 124 GLY A N 1
ATOM 966 C CA . GLY A 1 124 ? -9.021 9.684 -0.359 1.00 92.62 124 GLY A CA 1
ATOM 967 C C . GLY A 1 124 ? -10.525 9.547 -0.224 1.00 92.62 124 GLY A C 1
ATOM 968 O O . GLY A 1 124 ? -11.160 8.651 -0.792 1.00 92.62 124 GLY A O 1
ATOM 969 N N . SER A 1 125 ? -11.086 10.469 0.543 1.00 92.38 125 SER A N 1
ATOM 970 C CA . SER A 1 125 ? -12.515 10.744 0.646 1.00 92.38 125 SER A CA 1
ATOM 971 C C . SER A 1 125 ? -12.720 12.260 0.595 1.00 92.38 125 SER A C 1
ATOM 973 O O . SER A 1 125 ? -11.755 13.021 0.649 1.00 92.38 125 SER A O 1
ATOM 975 N N . ALA A 1 126 ? -13.974 12.713 0.576 1.00 88.94 126 ALA A N 1
ATOM 976 C CA . ALA A 1 126 ? -14.282 14.142 0.642 1.00 88.94 126 ALA A CA 1
ATOM 977 C C . ALA A 1 126 ? -13.683 14.843 1.882 1.00 88.94 126 ALA A C 1
ATOM 979 O O . ALA A 1 126 ? -13.467 16.052 1.851 1.00 88.94 126 ALA A O 1
ATOM 980 N N . ASP A 1 127 ? -13.398 14.091 2.949 1.00 84.12 127 ASP A N 1
ATOM 981 C CA . ASP A 1 127 ? -12.899 14.620 4.220 1.00 84.12 127 ASP A CA 1
ATOM 982 C C . ASP A 1 127 ? -11.365 14.676 4.305 1.00 84.12 127 ASP A C 1
ATOM 984 O O . ASP A 1 127 ? -10.823 15.240 5.253 1.00 84.12 127 ASP A O 1
ATOM 988 N N . GLY A 1 128 ? -10.644 14.093 3.339 1.00 89.06 128 GLY A N 1
ATOM 989 C CA . GLY A 1 128 ? -9.183 14.100 3.332 1.00 89.06 128 GLY A CA 1
ATOM 990 C C . GLY A 1 128 ? -8.548 12.821 2.796 1.00 89.06 128 GLY A C 1
ATOM 991 O O . GLY A 1 128 ? -9.199 11.990 2.160 1.00 89.06 128 GLY A O 1
ATOM 992 N N . TRP A 1 129 ? -7.250 12.679 3.076 1.00 90.44 129 TRP A N 1
ATOM 993 C CA . TRP A 1 129 ? -6.382 11.661 2.488 1.00 90.44 129 TRP A CA 1
ATOM 994 C C . TRP A 1 129 ? -5.578 10.910 3.543 1.00 90.44 129 TRP A C 1
ATOM 996 O O . TRP A 1 129 ? -5.030 11.503 4.470 1.00 90.44 129 TRP A O 1
ATOM 1006 N N . ALA A 1 130 ? -5.437 9.605 3.338 1.00 90.19 130 ALA A N 1
ATOM 1007 C CA . ALA A 1 130 ? -4.542 8.740 4.086 1.00 90.19 130 ALA A CA 1
ATOM 1008 C C . ALA A 1 130 ? -3.426 8.251 3.155 1.00 90.19 130 ALA A C 1
ATOM 1010 O O . ALA A 1 130 ? -3.693 7.686 2.091 1.00 90.19 130 ALA A O 1
ATOM 1011 N N . THR A 1 131 ? -2.169 8.471 3.547 1.00 90.12 131 THR A N 1
ATOM 1012 C CA . THR A 1 131 ? -1.005 8.122 2.723 1.00 90.12 131 THR A CA 1
ATOM 1013 C C . THR A 1 131 ? -0.262 6.937 3.316 1.00 90.12 131 THR A C 1
ATOM 1015 O O . THR A 1 131 ? 0.238 6.977 4.433 1.00 90.12 131 THR A O 1
ATOM 1018 N N . LEU A 1 132 ? -0.147 5.871 2.542 1.00 89.75 132 LEU A N 1
ATOM 1019 C CA . LEU A 1 132 ? 0.479 4.616 2.904 1.00 89.75 132 LEU A CA 1
ATOM 1020 C C . LEU A 1 132 ? 1.814 4.439 2.174 1.00 89.75 132 LEU A C 1
ATOM 1022 O O . LEU A 1 132 ? 1.873 4.400 0.947 1.00 89.75 132 LEU A O 1
ATOM 1026 N N . ARG A 1 133 ? 2.899 4.251 2.922 1.00 88.38 133 ARG A N 1
ATOM 1027 C CA . ARG A 1 133 ? 4.210 3.865 2.381 1.00 88.38 133 ARG A CA 1
ATOM 1028 C C . ARG A 1 133 ? 4.440 2.383 2.609 1.00 88.38 133 ARG A C 1
ATOM 1030 O O . ARG A 1 133 ? 4.380 1.940 3.749 1.00 88.38 133 ARG A O 1
ATOM 1037 N N . ILE A 1 134 ? 4.747 1.636 1.553 1.00 86.50 134 ILE A N 1
ATOM 1038 C CA . ILE A 1 134 ? 4.867 0.172 1.597 1.00 86.50 134 ILE A CA 1
ATOM 1039 C C . ILE A 1 134 ? 6.328 -0.231 1.361 1.00 86.50 134 ILE A C 1
ATOM 1041 O O . ILE A 1 134 ? 6.906 0.057 0.305 1.00 86.50 134 ILE A O 1
ATOM 1045 N N . GLY A 1 135 ? 6.935 -0.896 2.346 1.00 80.88 135 GLY A N 1
ATOM 1046 C CA . GLY A 1 135 ? 8.302 -1.427 2.271 1.00 80.88 135 GLY A CA 1
ATOM 1047 C C . GLY A 1 135 ? 8.363 -2.803 1.620 1.00 80.88 135 GLY A C 1
ATOM 1048 O O . GLY A 1 135 ? 7.401 -3.566 1.666 1.00 80.88 135 GLY A O 1
ATOM 1049 N N . MET A 1 136 ? 9.493 -3.145 0.996 1.00 74.56 136 MET A N 1
ATOM 1050 C CA . MET A 1 136 ? 9.678 -4.456 0.356 1.00 74.56 136 MET A CA 1
ATOM 1051 C C . MET A 1 136 ? 10.047 -5.551 1.360 1.00 74.56 136 MET A C 1
ATOM 1053 O O . MET A 1 136 ? 10.927 -5.320 2.187 1.00 74.56 136 MET A O 1
ATOM 1057 N N . PRO A 1 137 ? 9.478 -6.770 1.239 1.00 69.94 137 PRO A N 1
ATOM 1058 C CA . PRO A 1 137 ? 8.628 -7.276 0.147 1.00 69.94 137 PRO A CA 1
ATOM 1059 C C . PRO A 1 137 ? 7.105 -7.180 0.416 1.00 69.94 137 PRO A C 1
ATOM 1061 O O . PRO A 1 137 ? 6.404 -8.191 0.337 1.00 69.94 137 PRO A O 1
ATOM 1064 N N . CYS A 1 138 ? 6.578 -5.996 0.731 1.00 70.81 138 CYS A N 1
ATOM 1065 C CA . CYS A 1 138 ? 5.239 -5.765 1.304 1.00 70.81 138 CYS A CA 1
ATOM 1066 C C . CYS A 1 138 ? 5.081 -6.345 2.712 1.00 70.81 138 CYS A C 1
ATOM 1068 O O . CYS A 1 138 ? 3.990 -6.754 3.086 1.00 70.81 138 CYS A O 1
ATOM 1070 N N . SER A 1 139 ? 6.178 -6.421 3.468 1.00 69.25 139 SER A N 1
ATOM 1071 C CA . SER A 1 139 ? 6.165 -6.889 4.858 1.00 69.25 139 SER A CA 1
ATOM 1072 C C . SER A 1 139 ? 5.878 -5.773 5.859 1.00 69.25 139 SER A C 1
ATOM 1074 O O . SER A 1 139 ? 5.668 -6.035 7.038 1.00 69.25 139 SER A O 1
ATOM 1076 N N . GLU A 1 140 ? 5.922 -4.519 5.416 1.00 76.12 140 GLU A N 1
ATOM 1077 C CA . GLU A 1 140 ? 5.740 -3.360 6.277 1.00 76.12 140 GLU A CA 1
ATOM 1078 C C . GLU A 1 140 ? 4.982 -2.247 5.575 1.00 76.12 140 GLU A C 1
ATOM 1080 O O . GLU A 1 140 ? 5.063 -2.085 4.349 1.00 76.12 140 GLU A O 1
ATOM 1085 N N . TRP A 1 141 ? 4.294 -1.458 6.390 1.00 78.81 141 TRP A N 1
ATOM 1086 C CA . TRP A 1 141 ? 3.693 -0.218 5.963 1.00 78.81 141 TRP A CA 1
ATOM 1087 C C . TRP A 1 141 ? 3.867 0.895 6.998 1.00 78.81 141 TRP A C 1
ATOM 1089 O O . TRP A 1 141 ? 4.113 0.680 8.189 1.00 78.81 141 TRP A O 1
ATOM 1099 N N . ARG A 1 142 ? 3.741 2.123 6.523 1.00 81.12 142 ARG A N 1
ATOM 1100 C CA . ARG A 1 142 ? 3.626 3.304 7.365 1.00 81.12 142 ARG A CA 1
ATOM 1101 C C . ARG A 1 142 ? 2.472 4.127 6.850 1.00 81.12 142 ARG A C 1
ATOM 1103 O O . ARG A 1 142 ? 2.488 4.499 5.678 1.00 81.12 142 ARG A O 1
ATOM 1110 N N . LEU A 1 143 ? 1.526 4.411 7.728 1.00 83.94 143 LEU A N 1
ATOM 1111 C CA . LEU A 1 143 ? 0.402 5.269 7.417 1.00 83.94 143 LEU A CA 1
ATOM 1112 C C . LEU A 1 143 ? 0.680 6.672 7.968 1.00 83.94 143 LEU A C 1
ATOM 1114 O O . LEU A 1 143 ? 1.041 6.848 9.133 1.00 83.94 143 LEU A O 1
ATOM 1118 N N . GLU A 1 144 ? 0.578 7.653 7.085 1.00 82.44 144 GLU A N 1
ATOM 1119 C CA . GLU A 1 144 ? 0.711 9.081 7.346 1.00 82.44 144 GLU A CA 1
ATOM 1120 C C . GLU A 1 144 ? -0.683 9.697 7.195 1.00 82.44 144 GLU A C 1
ATOM 1122 O O . GLU A 1 144 ? -1.301 9.579 6.131 1.00 82.44 144 GLU A O 1
ATOM 1127 N N . THR A 1 145 ? -1.187 10.292 8.276 1.00 74.12 145 THR A N 1
ATOM 1128 C CA . THR A 1 145 ? -2.536 10.867 8.363 1.00 74.12 145 THR A CA 1
ATOM 1129 C C . THR A 1 145 ? -2.516 12.187 9.142 1.00 74.12 145 THR A C 1
ATOM 1131 O O . THR A 1 145 ? -1.453 12.778 9.337 1.00 74.12 145 THR A O 1
ATOM 1134 N N . ASP A 1 146 ? -3.696 12.669 9.532 1.00 70.75 146 ASP A N 1
ATOM 1135 C CA . ASP A 1 146 ? -3.930 13.828 10.398 1.00 70.75 146 ASP A CA 1
ATOM 1136 C C . ASP A 1 146 ? -3.333 13.664 11.807 1.00 70.75 146 ASP A C 1
ATOM 1138 O O . ASP A 1 146 ? -2.900 14.640 12.421 1.00 70.75 146 ASP A O 1
ATOM 1142 N N . ALA A 1 147 ? -3.279 12.427 12.303 1.00 59.03 147 ALA A N 1
ATOM 1143 C CA . ALA A 1 147 ? -2.656 12.080 13.570 1.00 59.03 147 ALA A CA 1
ATOM 1144 C C . ALA A 1 147 ? -1.191 11.660 13.376 1.00 59.03 147 ALA A C 1
ATOM 1146 O O . ALA A 1 147 ? -0.715 11.447 12.260 1.00 59.03 147 ALA A O 1
ATOM 1147 N N . GLU A 1 148 ? -0.448 11.557 14.483 1.00 61.75 148 GLU A N 1
ATOM 1148 C CA . GLU A 1 148 ? 0.950 11.121 14.477 1.00 61.75 148 GLU A CA 1
ATOM 1149 C C . GLU A 1 148 ? 1.195 9.914 13.559 1.00 61.75 148 GLU A C 1
ATOM 1151 O O . GLU A 1 148 ? 0.372 9.012 13.428 1.00 61.75 148 GLU A O 1
ATOM 1156 N N . ARG A 1 149 ? 2.383 9.880 12.953 1.00 64.38 149 ARG A N 1
ATOM 1157 C CA . ARG A 1 149 ? 2.841 8.813 12.057 1.00 64.38 149 ARG A CA 1
ATOM 1158 C C . ARG A 1 149 ? 2.683 7.423 12.681 1.00 64.38 149 ARG A C 1
ATOM 1160 O O . ARG A 1 149 ? 3.378 7.097 13.645 1.00 64.38 149 ARG A O 1
ATOM 1167 N N . GLN A 1 150 ? 1.898 6.571 12.022 1.00 70.69 150 GLN A N 1
ATOM 1168 C CA . GLN A 1 150 ? 1.639 5.200 12.457 1.00 70.69 150 GLN A CA 1
ATOM 1169 C C . GLN A 1 150 ? 2.463 4.179 11.673 1.00 70.69 150 GLN A C 1
ATOM 1171 O O . GLN A 1 150 ? 2.761 4.339 10.486 1.00 70.69 150 GLN A O 1
ATOM 1176 N N . TRP A 1 151 ? 2.842 3.101 12.352 1.00 68.12 151 TRP A N 1
ATOM 1177 C CA . TRP A 1 151 ? 3.717 2.059 11.822 1.00 68.12 151 TRP A CA 1
ATOM 1178 C C . TRP A 1 151 ? 3.096 0.686 12.000 1.00 68.12 151 TRP A C 1
ATOM 1180 O O . TRP A 1 151 ? 2.531 0.413 13.048 1.00 68.12 151 TRP A O 1
ATOM 1190 N N . GLY A 1 152 ? 3.265 -0.202 11.025 1.00 64.69 152 GLY A N 1
ATOM 1191 C CA . GLY A 1 152 ? 2.802 -1.579 11.158 1.00 64.69 152 GLY A CA 1
ATOM 1192 C C . GLY A 1 152 ? 3.509 -2.539 10.209 1.00 64.69 152 GLY A C 1
ATOM 1193 O O . GLY A 1 152 ? 4.165 -2.140 9.245 1.00 64.69 152 GLY A O 1
ATOM 1194 N N . PHE A 1 153 ? 3.382 -3.825 10.500 1.00 64.25 153 PHE A N 1
ATOM 1195 C CA . PHE A 1 153 ? 3.865 -4.915 9.669 1.00 64.25 153 PHE A CA 1
ATOM 1196 C C . PHE A 1 153 ? 2.699 -5.697 9.089 1.00 64.25 153 PHE A C 1
ATOM 1198 O O . PHE A 1 153 ? 1.769 -6.077 9.799 1.00 64.25 153 PHE A O 1
ATOM 1205 N N . PHE A 1 154 ? 2.830 -5.996 7.803 1.00 61.47 154 PHE A N 1
ATOM 1206 C CA . PHE A 1 154 ? 1.986 -6.914 7.069 1.00 61.47 154 PHE A CA 1
ATOM 1207 C C . PHE A 1 154 ? 2.677 -8.267 7.007 1.00 61.47 154 PHE A C 1
ATOM 1209 O O . PHE A 1 154 ? 3.519 -8.486 6.141 1.00 61.47 154 PHE A O 1
ATOM 1216 N N . ASP A 1 155 ? 2.329 -9.199 7.880 1.00 60.59 155 ASP A N 1
ATOM 1217 C CA . ASP A 1 155 ? 2.652 -10.604 7.602 1.00 60.59 155 ASP A CA 1
ATOM 1218 C C . ASP A 1 155 ? 1.451 -11.548 7.410 1.00 60.59 155 ASP A C 1
ATOM 1220 O O . ASP A 1 155 ? 1.648 -12.623 6.853 1.00 60.59 155 ASP A O 1
ATOM 1224 N N . PRO A 1 156 ? 0.187 -11.157 7.680 1.00 63.62 156 PRO A N 1
ATOM 1225 C CA . PRO A 1 156 ? -0.951 -11.910 7.150 1.00 63.62 156 PRO A CA 1
ATOM 1226 C C . PRO A 1 156 ? -1.328 -11.500 5.713 1.00 63.62 156 PRO A C 1
ATOM 1228 O O . PRO A 1 156 ? -1.454 -12.339 4.820 1.00 63.62 156 PRO A O 1
ATOM 1231 N N . VAL A 1 157 ? -1.451 -10.204 5.427 1.00 74.06 157 VAL A N 1
ATOM 1232 C CA . VAL A 1 157 ? -2.080 -9.734 4.174 1.00 74.06 157 VAL A CA 1
ATOM 1233 C C . VAL A 1 157 ? -1.089 -9.272 3.098 1.00 74.06 157 VAL A C 1
ATOM 1235 O O . VAL A 1 157 ? -1.492 -8.756 2.056 1.00 74.06 157 VAL A O 1
ATOM 1238 N N . ALA A 1 158 ? 0.214 -9.516 3.283 1.00 78.31 158 ALA A N 1
ATOM 1239 C CA . ALA A 1 158 ? 1.261 -9.123 2.331 1.00 78.31 158 ALA A CA 1
ATOM 1240 C C . ALA A 1 158 ? 0.979 -9.602 0.894 1.00 78.31 158 ALA A C 1
ATOM 1242 O O . ALA A 1 158 ? 1.243 -8.884 -0.068 1.00 78.31 158 ALA A O 1
ATOM 1243 N N . GLY A 1 159 ? 0.406 -10.801 0.728 1.00 81.06 159 GLY A N 1
ATOM 1244 C CA . GLY A 1 159 ? 0.002 -11.319 -0.584 1.00 81.06 159 GLY A CA 1
ATOM 1245 C C . GLY A 1 159 ? -1.068 -10.460 -1.266 1.00 81.06 159 GLY A C 1
ATOM 1246 O O . GLY A 1 159 ? -0.958 -10.169 -2.453 1.00 81.06 159 GLY A O 1
ATOM 1247 N N . GLN A 1 160 ? -2.050 -9.982 -0.503 1.00 85.94 160 GLN A N 1
ATOM 1248 C CA . GLN A 1 160 ? -3.161 -9.176 -1.010 1.00 85.94 160 GLN A CA 1
ATOM 1249 C C . GLN A 1 160 ? -2.685 -7.780 -1.434 1.00 85.94 160 GLN A C 1
ATOM 1251 O O . GLN A 1 160 ? -3.090 -7.273 -2.477 1.00 85.94 160 GLN A O 1
ATOM 1256 N N . VAL A 1 161 ? -1.753 -7.197 -0.677 1.00 87.38 161 VAL A N 1
ATOM 1257 C CA . VAL A 1 161 ? -1.098 -5.923 -1.019 1.00 87.38 161 VAL A CA 1
ATOM 1258 C C . VAL A 1 161 ? -0.244 -6.069 -2.276 1.00 87.38 161 VAL A C 1
ATOM 1260 O O . VAL A 1 161 ? -0.282 -5.214 -3.160 1.00 87.38 161 VAL A O 1
ATOM 1263 N N . ARG A 1 162 ? 0.502 -7.179 -2.399 1.00 87.94 162 ARG A N 1
ATOM 1264 C CA . ARG A 1 162 ? 1.282 -7.477 -3.611 1.00 87.94 162 ARG A CA 1
ATOM 1265 C C . ARG A 1 162 ? 0.394 -7.584 -4.841 1.00 87.94 162 ARG A C 1
ATOM 1267 O O . ARG A 1 162 ? 0.793 -7.106 -5.895 1.00 87.94 162 ARG A O 1
ATOM 1274 N N . GLU A 1 163 ? -0.771 -8.215 -4.726 1.00 89.06 163 GLU A N 1
ATOM 1275 C CA . GLU A 1 163 ? -1.723 -8.310 -5.836 1.00 89.06 163 GLU A CA 1
ATOM 1276 C C . GLU A 1 163 ? -2.180 -6.931 -6.306 1.00 89.06 163 GLU A C 1
ATOM 1278 O O . GLU A 1 163 ? -2.140 -6.677 -7.507 1.00 89.06 163 GLU A O 1
ATOM 1283 N N . VAL A 1 164 ? -2.530 -6.030 -5.378 1.00 91.31 164 VAL A N 1
ATOM 1284 C CA . VAL A 1 164 ? -2.891 -4.644 -5.720 1.00 91.31 164 VAL A CA 1
ATOM 1285 C C . VAL A 1 164 ? -1.734 -3.963 -6.451 1.00 91.31 164 VAL A C 1
ATOM 1287 O O . VAL A 1 164 ? -1.905 -3.512 -7.578 1.00 91.31 164 VAL A O 1
ATOM 1290 N N . LEU A 1 165 ? -0.526 -3.988 -5.880 1.00 91.50 165 LEU A N 1
ATOM 1291 C CA . LEU A 1 165 ? 0.646 -3.338 -6.478 1.00 91.50 165 LEU A CA 1
ATOM 1292 C C . LEU A 1 165 ? 1.014 -3.898 -7.862 1.00 91.50 165 LEU A C 1
ATOM 1294 O O . LEU A 1 165 ? 1.346 -3.136 -8.769 1.00 91.50 165 LEU A O 1
ATOM 1298 N N . LYS A 1 166 ? 0.945 -5.222 -8.051 1.00 92.25 166 LYS A N 1
ATOM 1299 C CA . LYS A 1 166 ? 1.208 -5.851 -9.355 1.00 92.25 166 LYS A CA 1
ATOM 1300 C C . LYS A 1 166 ? 0.141 -5.503 -10.385 1.00 92.25 166 LYS A C 1
ATOM 1302 O O . LYS A 1 166 ? 0.480 -5.342 -11.552 1.00 92.25 166 LYS A O 1
ATOM 1307 N N . ALA A 1 167 ? -1.116 -5.397 -9.966 1.00 92.56 167 ALA A N 1
ATOM 1308 C CA . ALA A 1 167 ? -2.209 -5.028 -10.852 1.00 92.56 167 ALA A CA 1
ATOM 1309 C C . ALA A 1 167 ? -2.148 -3.545 -11.262 1.00 92.56 167 ALA A C 1
ATOM 1311 O O . ALA A 1 167 ? -2.501 -3.225 -12.392 1.00 92.56 167 ALA A O 1
ATOM 1312 N N . THR A 1 168 ? -1.639 -2.655 -10.401 1.00 94.19 168 THR A N 1
ATOM 1313 C CA . THR A 1 168 ? -1.413 -1.238 -10.748 1.00 94.19 168 THR A CA 1
ATOM 1314 C C . THR A 1 168 ? -0.222 -1.036 -11.700 1.00 94.19 168 THR A C 1
ATOM 1316 O O . THR A 1 168 ? -0.223 -0.126 -12.534 1.00 94.19 168 THR A O 1
ATOM 1319 N N . PHE A 1 169 ? 0.799 -1.894 -11.601 1.00 94.19 169 PHE A N 1
ATOM 1320 C CA . PHE A 1 169 ? 2.040 -1.807 -12.383 1.00 94.19 169 PHE A CA 1
ATOM 1321 C C . PHE A 1 169 ? 2.391 -3.130 -13.093 1.00 94.19 169 PHE A C 1
ATOM 1323 O O . PHE A 1 169 ? 3.457 -3.713 -12.838 1.00 94.19 169 PHE A O 1
ATOM 1330 N N . PRO A 1 170 ? 1.518 -3.641 -13.981 1.00 94.38 170 PRO A N 1
ATOM 1331 C CA . PRO A 1 170 ? 1.683 -4.961 -14.592 1.00 94.38 170 PRO A CA 1
ATOM 1332 C C . PRO A 1 170 ? 2.947 -5.072 -15.455 1.00 94.38 170 PRO A C 1
ATOM 1334 O O . PRO A 1 170 ? 3.559 -6.139 -15.550 1.00 94.38 170 PRO A O 1
ATOM 1337 N N . GLU A 1 171 ? 3.400 -3.972 -16.052 1.00 94.38 171 GLU A N 1
ATOM 1338 C CA . GLU A 1 171 ? 4.604 -3.941 -16.879 1.00 94.38 171 GLU A CA 1
ATOM 1339 C C . GLU A 1 171 ? 5.894 -4.134 -16.066 1.00 94.38 171 GLU A C 1
ATOM 1341 O O . GLU A 1 171 ? 6.877 -4.663 -16.594 1.00 94.38 171 GLU A O 1
ATOM 1346 N N . TYR A 1 172 ? 5.886 -3.783 -14.776 1.00 93.31 172 TYR A N 1
ATOM 1347 C CA . TYR A 1 172 ? 7.020 -3.955 -13.862 1.00 93.31 172 TYR A CA 1
ATOM 1348 C C . TYR A 1 172 ? 6.861 -5.186 -12.966 1.00 93.31 172 TYR A C 1
ATOM 1350 O O . TYR A 1 172 ? 7.837 -5.630 -12.357 1.00 93.31 172 TYR A O 1
ATOM 1358 N N . ALA A 1 173 ? 5.659 -5.761 -12.895 1.00 92.06 173 ALA A N 1
ATOM 1359 C CA . ALA A 1 173 ? 5.323 -6.886 -12.034 1.00 92.06 173 ALA A CA 1
ATOM 1360 C C . ALA A 1 173 ? 6.077 -8.174 -12.407 1.00 92.06 173 ALA A C 1
ATOM 1362 O O . ALA A 1 173 ? 6.149 -8.584 -13.567 1.00 92.06 173 ALA A O 1
ATOM 1363 N N . SER A 1 174 ? 6.625 -8.857 -11.399 1.00 90.38 174 SER A N 1
ATOM 1364 C CA . SER A 1 174 ? 7.194 -10.197 -11.573 1.00 90.38 174 SER A CA 1
ATOM 1365 C C . SER A 1 174 ? 6.104 -11.265 -11.605 1.00 90.38 174 SER A C 1
ATOM 1367 O O . SER A 1 174 ? 5.172 -11.231 -10.799 1.00 90.38 174 SER A O 1
ATOM 1369 N N . ALA A 1 175 ? 6.285 -12.289 -12.440 1.00 87.88 175 ALA A N 1
ATOM 1370 C CA . ALA A 1 175 ? 5.459 -13.496 -12.415 1.00 87.88 175 ALA A CA 1
ATOM 1371 C C . ALA A 1 175 ? 5.702 -14.370 -11.164 1.00 87.88 175 ALA A C 1
ATOM 1373 O O . ALA A 1 175 ? 4.862 -15.191 -10.805 1.00 87.88 175 ALA A O 1
ATOM 1374 N N . HIS A 1 176 ? 6.830 -14.204 -10.462 1.00 84.38 176 HIS A N 1
ATOM 1375 C CA . HIS A 1 176 ? 7.144 -15.017 -9.285 1.00 84.38 176 HIS A CA 1
ATOM 1376 C C . HIS A 1 176 ? 6.349 -14.568 -8.051 1.00 84.38 176 HIS A C 1
ATOM 1378 O O . HIS A 1 176 ? 6.300 -13.383 -7.725 1.00 84.38 176 HIS A O 1
ATOM 1384 N N . ALA A 1 177 ? 5.805 -15.520 -7.287 1.00 76.12 177 ALA A N 1
ATOM 1385 C CA . ALA A 1 177 ? 5.027 -15.235 -6.072 1.00 76.12 177 ALA A CA 1
ATOM 1386 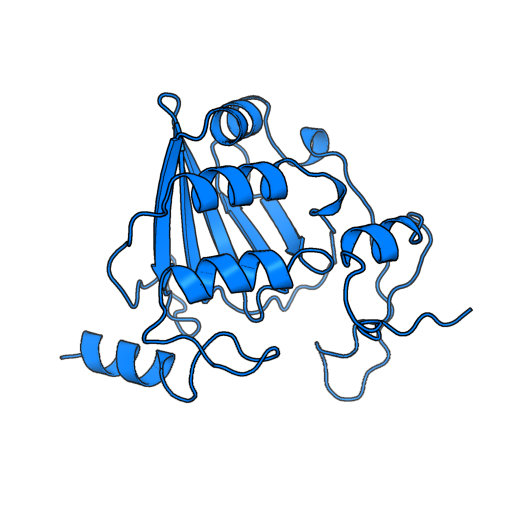C C . ALA A 1 177 ? 5.836 -14.518 -4.968 1.00 76.12 177 ALA A C 1
ATOM 1388 O O . ALA A 1 177 ? 5.291 -13.739 -4.185 1.00 76.12 177 ALA A O 1
ATOM 1389 N N . LYS A 1 178 ? 7.151 -14.768 -4.913 1.00 73.50 178 LYS A N 1
ATOM 1390 C CA . LYS A 1 178 ? 8.065 -14.189 -3.914 1.00 73.50 178 LYS A CA 1
ATOM 1391 C C . LYS A 1 178 ? 8.680 -12.852 -4.333 1.00 73.50 178 LYS A C 1
ATOM 1393 O O . LYS A 1 178 ? 9.276 -12.191 -3.491 1.00 73.50 178 LYS A O 1
ATOM 1398 N N . SER A 1 179 ? 8.545 -12.458 -5.599 1.00 81.69 179 SER A N 1
ATOM 1399 C CA . SER A 1 179 ? 9.063 -11.182 -6.096 1.00 81.69 179 SER A CA 1
ATOM 1400 C C . SER A 1 179 ? 7.912 -10.259 -6.467 1.00 81.69 179 SER A C 1
ATOM 1402 O O . SER A 1 179 ? 6.959 -10.681 -7.122 1.00 81.69 179 SER A O 1
ATOM 1404 N N . LEU A 1 180 ? 7.993 -8.993 -6.062 1.00 85.62 180 LEU A N 1
ATOM 1405 C CA . LEU A 1 180 ? 7.018 -7.993 -6.487 1.00 85.62 180 LEU A CA 1
ATOM 1406 C C . LEU A 1 180 ? 7.339 -7.513 -7.908 1.00 85.62 180 LEU A C 1
ATOM 1408 O O . LEU A 1 180 ? 6.498 -7.622 -8.796 1.00 85.62 180 LEU A O 1
ATOM 1412 N N . TRP A 1 181 ? 8.590 -7.110 -8.143 1.00 90.12 181 TRP A N 1
ATOM 1413 C CA . TRP A 1 181 ? 9.044 -6.511 -9.399 1.00 90.12 181 TRP A CA 1
ATOM 1414 C C . TRP A 1 181 ? 9.956 -7.434 -10.208 1.00 90.12 181 TRP A C 1
ATOM 1416 O O . TRP A 1 181 ? 10.651 -8.295 -9.652 1.00 90.12 181 TRP A O 1
ATOM 1426 N N . LYS A 1 182 ? 9.952 -7.268 -11.535 1.00 92.06 182 LYS A N 1
ATOM 1427 C CA . LYS A 1 182 ? 10.925 -7.890 -12.443 1.00 92.06 182 LYS A CA 1
ATOM 1428 C C . LYS A 1 182 ? 12.338 -7.473 -12.030 1.00 92.06 182 LYS A C 1
ATOM 1430 O O . LYS A 1 182 ? 12.555 -6.355 -11.557 1.00 92.06 182 LYS A O 1
ATOM 1435 N N . ALA A 1 183 ? 13.304 -8.368 -12.224 1.00 89.06 183 ALA A N 1
ATOM 1436 C CA . ALA A 1 183 ? 14.703 -8.054 -11.964 1.00 89.06 183 ALA A CA 1
ATOM 1437 C C . ALA A 1 183 ? 15.117 -6.805 -12.764 1.00 89.06 183 ALA A C 1
ATOM 1439 O O . ALA A 1 183 ? 14.827 -6.704 -13.953 1.00 89.06 183 ALA A O 1
ATOM 1440 N N . GLY A 1 184 ? 15.743 -5.836 -12.094 1.00 88.06 184 GLY A N 1
ATOM 1441 C CA . GLY A 1 184 ? 16.202 -4.593 -12.719 1.00 88.06 184 GLY A CA 1
ATOM 1442 C C . GLY A 1 184 ? 15.126 -3.536 -13.009 1.00 88.06 184 GLY A C 1
ATOM 1443 O O . GLY A 1 184 ? 15.502 -2.442 -13.415 1.00 88.06 184 GLY A O 1
ATOM 1444 N N . ALA A 1 185 ? 13.832 -3.786 -12.758 1.00 91.06 185 ALA A N 1
ATOM 1445 C CA . ALA A 1 185 ? 12.766 -2.815 -13.057 1.00 91.06 185 ALA A CA 1
ATOM 1446 C C . ALA A 1 185 ? 12.962 -1.471 -12.332 1.00 91.06 185 ALA A C 1
ATOM 1448 O O . ALA A 1 185 ? 12.930 -0.416 -12.957 1.00 91.06 185 ALA A O 1
ATOM 1449 N N . ILE A 1 186 ? 13.254 -1.513 -11.028 1.00 89.00 186 ILE A N 1
ATOM 1450 C CA . ILE A 1 186 ? 13.542 -0.313 -10.226 1.00 89.00 186 ILE A CA 1
ATOM 1451 C C . ILE A 1 186 ? 14.785 0.418 -10.752 1.00 89.00 186 ILE A C 1
ATOM 1453 O O . ILE A 1 186 ? 14.772 1.638 -10.885 1.00 89.00 186 ILE A O 1
ATOM 1457 N N . SER A 1 187 ? 15.849 -0.310 -11.104 1.00 88.38 187 SER A N 1
ATOM 1458 C CA . SER A 1 187 ? 17.065 0.289 -11.669 1.00 88.38 187 SER A CA 1
ATOM 1459 C C . SER A 1 187 ? 16.807 0.964 -13.018 1.00 88.38 187 SER A C 1
ATOM 1461 O O . SER A 1 187 ? 17.335 2.044 -13.267 1.00 88.38 187 SER A O 1
ATO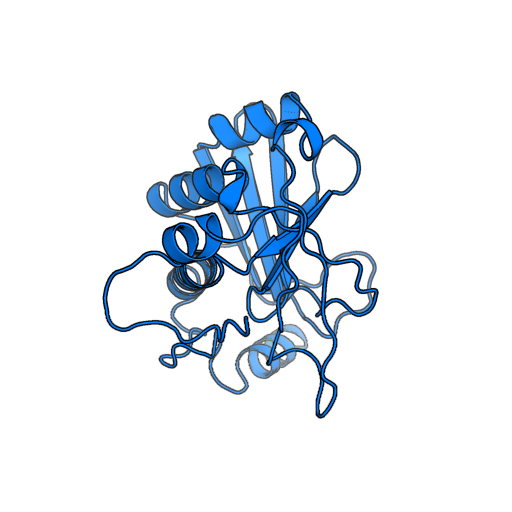M 1463 N N . ALA A 1 188 ? 15.977 0.359 -13.871 1.00 90.25 188 ALA A N 1
ATOM 1464 C CA . ALA A 1 188 ? 15.597 0.927 -15.160 1.00 90.25 188 ALA A CA 1
ATOM 1465 C C . ALA A 1 188 ? 14.769 2.211 -14.994 1.00 90.25 188 ALA A C 1
ATOM 1467 O O . ALA A 1 188 ? 15.066 3.210 -15.645 1.00 90.25 188 ALA A O 1
ATOM 1468 N N . LEU A 1 189 ? 13.793 2.215 -14.078 1.00 91.94 189 LEU A N 1
ATOM 1469 C CA . LEU A 1 189 ? 12.996 3.403 -13.755 1.00 91.94 189 LEU A CA 1
ATOM 1470 C C . LEU A 1 189 ? 13.864 4.556 -13.233 1.00 91.94 189 LEU A C 1
ATOM 1472 O O . LEU A 1 189 ? 13.711 5.697 -13.663 1.00 91.94 189 LEU A O 1
ATOM 1476 N N . ARG A 1 190 ? 14.833 4.252 -12.362 1.00 89.75 190 ARG A N 1
ATOM 1477 C CA . ARG A 1 190 ? 15.810 5.239 -11.874 1.00 89.75 190 ARG A CA 1
ATOM 1478 C C . ARG A 1 190 ? 16.614 5.850 -13.019 1.00 89.75 190 ARG A C 1
ATOM 1480 O O . ARG A 1 190 ? 16.720 7.068 -13.105 1.00 89.75 190 ARG A O 1
ATOM 1487 N N . ALA A 1 191 ? 17.138 5.012 -13.914 1.00 88.62 191 ALA A N 1
ATOM 1488 C CA . ALA A 1 191 ? 17.920 5.469 -15.060 1.00 88.62 191 ALA A CA 1
ATOM 1489 C C . ALA A 1 191 ? 17.096 6.319 -16.042 1.00 88.62 191 ALA A C 1
ATOM 1491 O O . ALA A 1 191 ? 17.629 7.270 -16.607 1.00 88.62 191 ALA A O 1
ATOM 1492 N N . ALA A 1 192 ? 15.813 5.996 -16.234 1.00 87.62 192 ALA A N 1
ATOM 1493 C CA . ALA A 1 192 ? 14.913 6.757 -17.097 1.00 87.62 192 ALA A CA 1
ATOM 1494 C C . ALA A 1 192 ? 14.619 8.163 -16.551 1.00 87.62 192 ALA A C 1
ATOM 1496 O O . ALA A 1 192 ? 14.524 9.098 -17.334 1.00 87.62 192 ALA A O 1
ATOM 1497 N N . ARG A 1 193 ? 14.532 8.326 -15.225 1.00 82.44 193 ARG A N 1
ATOM 1498 C CA . ARG A 1 193 ? 14.297 9.627 -14.573 1.00 82.44 193 ARG A CA 1
ATOM 1499 C C . ARG A 1 193 ? 15.527 10.549 -14.574 1.00 82.44 193 ARG A C 1
ATOM 1501 O O . ARG A 1 193 ? 15.381 11.757 -14.437 1.00 82.44 193 ARG A O 1
ATOM 1508 N N . SER A 1 194 ? 16.740 9.999 -14.656 1.00 72.38 194 SER A N 1
ATOM 1509 C CA . SER A 1 194 ? 17.986 10.788 -14.690 1.00 72.38 194 SER A CA 1
ATOM 1510 C C . SER A 1 194 ? 18.337 11.353 -16.075 1.00 72.38 194 SER A C 1
ATOM 1512 O O . SER A 1 194 ? 19.403 11.949 -16.217 1.00 72.38 194 SER A O 1
ATOM 1514 N N . ARG A 1 195 ? 17.493 11.123 -17.084 1.00 56.53 195 ARG A N 1
ATOM 1515 C CA . ARG A 1 195 ? 17.619 11.659 -18.445 1.00 56.53 195 ARG A CA 1
ATOM 1516 C C . ARG A 1 195 ? 16.652 12.815 -18.633 1.00 56.53 195 ARG A C 1
ATOM 1518 O O . ARG A 1 195 ? 17.041 13.748 -19.362 1.00 56.53 195 ARG A O 1
#

Organism: NCBI:txid2527972